Protein AF-A0A9N8LZC4-F1 (afdb_monomer_lite)

InterPro domains:
  IPR000334 Glycoside hydrolase, family 45 [PF02015] (27-226)
  IPR036908 RlpA-like domain superfamily [G3DSA:2.40.40.10] (25-236)
  IPR036908 RlpA-like domain superfamily [SSF50685] (26-233)
  IPR052288 Glycosyl Hydrolase 45 Enzymes [PTHR39730] (6-238)

Foldseek 3Di:
DDDDDDDDDDPPPPPLPQPAWDWFDKDFAAAAAQFWAAQQLAPQLAQWPHGFWWAFLQLDHTDPPSVFHIVLRVTGTTHHLVQFWDDDPQEIEFEWEAELQPVDPSSHQAQWWKWFAWDLDGSHTYIYGYRHYDNPHDTNYIHTHAAQSANAPTHSCCVSPVAPPRGADHNHRGDDDLVSLVVGPPSRNNRNNVCVVRDDVVSPIIMTPIITTAQDACSVCVNTVIHHPCSVSGHHDPPRDND

Structure (mmCIF, N/CA/C/O backbone):
data_AF-A0A9N8LZC4-F1
#
_entry.id   AF-A0A9N8LZC4-F1
#
loop_
_atom_site.group_PDB
_atom_site.id
_atom_site.type_symbol
_atom_site.label_atom_id
_atom_site.label_alt_id
_atom_site.label_comp_id
_atom_site.label_asym_id
_atom_site.label_entity_id
_atom_site.label_seq_id
_atom_site.pdbx_PDB_ins_code
_atom_site.Cartn_x
_atom_site.Cartn_y
_atom_site.Cartn_z
_atom_site.occupancy
_atom_site.B_iso_or_equiv
_atom_site.auth_seq_id
_atom_site.auth_comp_id
_atom_site.auth_asym_id
_atom_site.auth_atom_id
_atom_site.pdbx_PDB_model_num
ATOM 1 N N . MET A 1 1 ? 15.981 -56.307 51.331 1.00 43.22 1 MET A N 1
ATOM 2 C CA . MET A 1 1 ? 16.297 -54.899 51.009 1.00 43.22 1 MET A CA 1
ATOM 3 C C . MET A 1 1 ? 15.820 -54.632 49.589 1.00 43.22 1 MET A C 1
ATOM 5 O O . MET A 1 1 ? 16.568 -54.836 48.647 1.00 43.22 1 MET A O 1
ATOM 9 N N . THR A 1 2 ? 14.546 -54.291 49.418 1.00 40.22 2 THR A N 1
ATOM 10 C CA . THR A 1 2 ? 13.934 -53.989 48.114 1.00 40.22 2 THR A CA 1
ATOM 11 C C . THR A 1 2 ? 13.574 -52.512 48.118 1.00 40.22 2 THR A C 1
ATOM 13 O O . THR A 1 2 ? 12.657 -52.098 48.821 1.00 40.22 2 THR A O 1
ATOM 16 N N . SER A 1 3 ? 14.379 -51.715 47.416 1.00 45.09 3 SER A N 1
ATOM 17 C CA . SER A 1 3 ? 14.220 -50.265 47.321 1.00 45.09 3 SER A CA 1
ATOM 18 C C . SER A 1 3 ? 13.121 -49.947 46.305 1.00 45.09 3 SER A C 1
ATOM 20 O O . SER A 1 3 ? 13.248 -50.293 45.131 1.00 45.09 3 SER A O 1
ATOM 22 N N . LEU A 1 4 ? 12.026 -49.344 46.767 1.00 48.75 4 LEU A N 1
ATOM 23 C CA . LEU A 1 4 ? 10.894 -48.924 45.944 1.00 48.75 4 LEU A CA 1
ATOM 24 C C . LEU A 1 4 ? 11.173 -47.502 45.426 1.00 48.75 4 LEU A C 1
ATOM 26 O O . LEU A 1 4 ? 11.051 -46.530 46.167 1.00 48.75 4 LEU A O 1
ATOM 30 N N . LEU A 1 5 ? 11.591 -47.381 44.165 1.00 50.09 5 LEU A N 1
ATOM 31 C CA . LEU A 1 5 ? 11.757 -46.096 43.479 1.00 50.09 5 LEU A CA 1
ATOM 32 C C . LEU A 1 5 ? 10.379 -45.565 43.057 1.00 50.09 5 LEU A C 1
ATOM 34 O O . LEU A 1 5 ? 9.790 -46.030 42.085 1.00 50.09 5 LEU A O 1
ATOM 38 N N . ILE A 1 6 ? 9.862 -44.590 43.805 1.00 53.53 6 ILE A N 1
ATOM 39 C CA . ILE A 1 6 ? 8.661 -43.829 43.446 1.00 53.53 6 ILE A CA 1
ATOM 40 C C . ILE A 1 6 ? 9.082 -42.764 42.427 1.00 53.53 6 ILE A C 1
ATOM 42 O O . ILE A 1 6 ? 9.696 -41.758 42.777 1.00 53.53 6 ILE A O 1
ATOM 46 N N . SER A 1 7 ? 8.779 -43.004 41.153 1.00 56.22 7 SER A N 1
ATOM 47 C CA . SER A 1 7 ? 8.985 -42.031 40.079 1.00 56.22 7 SER A CA 1
ATOM 48 C C . SER A 1 7 ? 7.885 -40.965 40.150 1.00 56.22 7 SER A C 1
ATOM 50 O O . SER A 1 7 ? 6.746 -41.225 39.763 1.00 56.22 7 SER A O 1
ATOM 52 N N . LEU A 1 8 ? 8.199 -39.771 40.670 1.00 53.50 8 LEU A N 1
ATOM 53 C CA . LEU A 1 8 ? 7.302 -38.611 40.606 1.00 53.50 8 LEU A CA 1
ATOM 54 C C . LEU A 1 8 ? 7.168 -38.149 39.146 1.00 53.50 8 LEU A C 1
ATOM 56 O O . LEU A 1 8 ? 8.058 -37.499 38.602 1.00 53.50 8 LEU A O 1
ATOM 60 N N . LEU A 1 9 ? 6.038 -38.464 38.517 1.00 54.16 9 LEU A N 1
ATOM 61 C CA . LEU A 1 9 ? 5.598 -37.821 37.281 1.00 54.16 9 LEU A CA 1
ATOM 62 C C . LEU A 1 9 ? 5.071 -36.423 37.635 1.00 54.16 9 LEU A C 1
ATOM 64 O O . LEU A 1 9 ? 3.923 -36.281 38.054 1.00 54.16 9 LEU A O 1
ATOM 68 N N . LEU A 1 10 ? 5.908 -35.388 37.505 1.00 56.25 10 LEU A N 1
ATOM 69 C CA . LEU A 1 10 ? 5.412 -34.011 37.502 1.00 56.25 10 LEU A CA 1
ATOM 70 C C . LEU A 1 10 ? 4.594 -33.786 36.218 1.00 56.25 10 LEU A C 1
ATOM 72 O O . LEU A 1 10 ? 5.126 -34.010 35.127 1.00 56.25 10 LEU A O 1
ATOM 76 N N . PRO A 1 11 ? 3.336 -33.320 36.300 1.00 56.25 11 PRO A N 1
ATOM 77 C CA . PRO A 1 11 ? 2.615 -32.883 35.119 1.00 56.25 11 PRO A CA 1
ATOM 78 C C . PRO A 1 11 ? 3.294 -31.613 34.598 1.00 56.25 11 PRO A C 1
ATOM 80 O O . PRO A 1 11 ? 3.261 -30.564 35.242 1.00 56.25 11 PRO A O 1
ATOM 83 N N . PHE A 1 12 ? 3.935 -31.712 33.434 1.00 58.53 12 PHE A N 1
ATOM 84 C CA . PHE A 1 12 ? 4.352 -30.550 32.656 1.00 58.53 12 PHE A CA 1
ATOM 85 C C . PHE A 1 12 ? 3.081 -29.789 32.252 1.00 58.53 12 PHE A C 1
ATOM 87 O O . PHE A 1 12 ? 2.424 -30.135 31.270 1.00 58.53 12 PHE A O 1
ATOM 94 N N . LEU A 1 13 ? 2.697 -28.773 33.030 1.00 54.47 13 LEU A N 1
ATOM 95 C CA . LEU A 1 13 ? 1.757 -27.762 32.558 1.00 54.47 13 LEU A CA 1
ATOM 96 C C . LEU A 1 13 ? 2.440 -27.033 31.394 1.00 54.47 13 LEU A C 1
ATOM 98 O O . LEU A 1 13 ? 3.318 -26.197 31.606 1.00 54.47 13 LEU A O 1
ATOM 102 N N . LEU A 1 14 ? 2.048 -27.359 30.160 1.00 55.91 14 LEU A N 1
ATOM 103 C CA . LEU A 1 14 ? 2.300 -26.502 29.007 1.00 55.91 14 LEU A CA 1
ATOM 104 C C . LEU A 1 14 ? 1.514 -25.208 29.222 1.00 55.91 14 LEU A C 1
ATOM 106 O O . LEU A 1 14 ? 0.319 -25.129 28.941 1.00 55.91 14 LEU A O 1
ATOM 110 N N . LEU A 1 15 ? 2.188 -24.197 29.763 1.00 51.47 15 LEU A N 1
ATOM 111 C CA . LEU A 1 15 ? 1.687 -22.835 29.756 1.00 51.47 15 LEU A CA 1
ATOM 112 C C . LEU A 1 15 ? 1.738 -22.364 28.297 1.00 51.47 15 LEU A C 1
ATOM 114 O O . LEU A 1 15 ? 2.800 -22.003 27.791 1.00 51.47 15 LEU A O 1
ATOM 118 N N . ALA A 1 16 ? 0.608 -22.433 27.594 1.00 54.22 16 ALA A N 1
ATOM 119 C CA . ALA A 1 16 ? 0.458 -21.761 26.313 1.00 54.22 16 ALA A CA 1
ATOM 120 C C . ALA A 1 16 ? 0.541 -20.255 26.587 1.00 54.22 16 ALA A C 1
ATOM 122 O O . ALA A 1 16 ? -0.439 -19.630 26.989 1.00 54.22 16 ALA A O 1
ATOM 123 N N . ALA A 1 17 ? 1.738 -19.684 26.454 1.00 52.78 17 ALA A N 1
ATOM 124 C CA . ALA A 1 17 ? 1.918 -18.246 26.482 1.00 52.78 17 ALA A CA 1
ATOM 125 C C . ALA A 1 17 ? 1.225 -17.684 25.237 1.00 52.78 17 ALA A C 1
ATOM 127 O O . ALA A 1 17 ? 1.772 -17.718 24.137 1.00 52.78 17 ALA A O 1
ATOM 128 N N . THR A 1 18 ? -0.005 -17.205 25.399 1.00 47.47 18 THR A N 1
ATOM 129 C CA . THR A 1 18 ? -0.610 -16.308 24.421 1.00 47.47 18 THR A CA 1
ATOM 130 C C . THR A 1 18 ? 0.274 -15.069 24.383 1.00 47.47 18 THR A C 1
ATOM 132 O O . THR A 1 18 ? 0.300 -14.305 25.351 1.00 47.47 18 THR A O 1
ATOM 135 N N . VAL A 1 19 ? 1.057 -14.906 23.315 1.00 50.84 19 VAL A N 1
ATOM 136 C CA . VAL A 1 19 ? 1.797 -13.665 23.078 1.00 50.84 19 VAL A CA 1
ATOM 137 C C . VAL A 1 19 ? 0.746 -12.564 23.004 1.00 50.84 19 VAL A C 1
ATOM 139 O O . VAL A 1 19 ? -0.120 -12.593 22.131 1.00 50.84 19 VAL A O 1
ATOM 142 N N . ALA A 1 20 ? 0.759 -11.652 23.976 1.00 52.91 20 ALA A N 1
ATOM 143 C CA . ALA A 1 20 ? -0.110 -10.487 23.946 1.00 52.91 20 ALA A CA 1
ATOM 144 C C . ALA A 1 20 ? 0.160 -9.739 22.634 1.00 52.91 20 ALA A C 1
ATOM 146 O O . ALA A 1 20 ? 1.319 -9.461 22.320 1.00 52.91 20 ALA A O 1
ATOM 147 N N . GLY A 1 21 ? -0.896 -9.479 21.857 1.00 55.38 21 GLY A N 1
ATOM 148 C CA . GLY A 1 21 ? -0.789 -8.753 20.596 1.00 55.38 21 GLY A CA 1
ATOM 149 C C . GLY A 1 21 ? -0.045 -7.435 20.799 1.00 55.38 21 GLY A C 1
ATOM 150 O O . GLY A 1 21 ? -0.260 -6.732 21.788 1.00 55.38 21 GLY A O 1
ATOM 151 N N . GLU A 1 22 ? 0.864 -7.125 19.882 1.00 66.12 22 GLU A N 1
ATOM 152 C CA . GLU A 1 22 ? 1.539 -5.833 19.841 1.00 66.12 22 GLU A CA 1
ATOM 153 C C . GLU A 1 22 ? 0.485 -4.745 19.587 1.00 66.12 22 GLU A C 1
ATOM 155 O O . GLU A 1 22 ? -0.193 -4.761 18.555 1.00 66.12 22 GLU A O 1
ATOM 160 N N . TRP A 1 23 ? 0.336 -3.825 20.543 1.00 68.38 23 TRP A N 1
ATOM 161 C CA . TRP A 1 23 ? -0.489 -2.629 20.402 1.00 68.38 23 TRP A CA 1
ATOM 162 C C . TRP A 1 23 ? 0.409 -1.473 19.994 1.00 68.38 23 TRP A C 1
ATOM 164 O O . TRP A 1 23 ? 1.240 -1.019 20.781 1.00 68.38 23 TRP A O 1
ATOM 174 N N . LEU A 1 24 ? 0.239 -1.003 18.762 1.00 80.25 24 LEU A N 1
ATOM 175 C CA . LEU A 1 24 ? 0.953 0.173 18.276 1.00 80.25 24 LEU A CA 1
ATOM 176 C C . LEU A 1 24 ? 0.257 1.463 18.743 1.00 80.25 24 LEU A C 1
ATOM 178 O O . LEU A 1 24 ? -0.967 1.465 18.932 1.00 80.25 24 LEU A O 1
ATOM 182 N N . PRO A 1 25 ? 1.005 2.570 18.914 1.00 84.44 25 PRO A N 1
ATOM 183 C CA . PRO A 1 25 ? 0.406 3.865 19.205 1.00 84.44 25 PRO A CA 1
ATOM 184 C C . PRO A 1 25 ? -0.528 4.311 18.073 1.00 84.44 25 PRO A C 1
ATOM 186 O O . PRO A 1 25 ? -0.405 3.888 16.921 1.00 84.44 25 PRO A O 1
ATOM 189 N N . SER A 1 26 ? -1.477 5.187 18.412 1.00 89.25 26 SER A N 1
ATOM 190 C CA . SER A 1 26 ? -2.345 5.821 17.417 1.00 89.25 26 SER A CA 1
ATOM 191 C C . SER A 1 26 ? -1.514 6.659 16.448 1.00 89.25 26 SER A C 1
ATOM 193 O O . SER A 1 26 ? -0.631 7.407 16.868 1.00 89.25 26 SER A O 1
ATOM 195 N N . GLY A 1 27 ? -1.834 6.575 15.162 1.00 91.56 27 GLY A N 1
ATOM 196 C CA . GLY A 1 27 ? -1.186 7.352 14.118 1.00 91.56 27 GLY A CA 1
ATOM 197 C C . GLY A 1 27 ? -2.088 7.559 12.902 1.00 91.56 27 GLY A C 1
ATOM 198 O O . GLY A 1 27 ? -3.151 6.939 12.783 1.00 91.56 27 GLY A O 1
ATOM 199 N N . PRO A 1 28 ? -1.721 8.486 12.006 1.00 94.12 28 PRO A N 1
ATOM 200 C CA . PRO A 1 28 ? -2.503 8.764 10.812 1.00 94.12 28 PRO A CA 1
ATOM 201 C C . PRO A 1 28 ? -2.469 7.592 9.823 1.00 94.12 28 PRO A C 1
ATOM 203 O O . PRO A 1 28 ? -1.485 6.862 9.721 1.00 94.12 28 PRO A O 1
ATOM 206 N N . LEU A 1 29 ? -3.551 7.451 9.059 1.00 95.75 29 LEU A N 1
ATOM 207 C CA . LEU A 1 29 ? -3.600 6.629 7.856 1.00 95.75 29 LEU A CA 1
ATOM 208 C C . LEU A 1 29 ? -3.412 7.535 6.642 1.00 95.75 29 LEU A C 1
ATOM 210 O O . LEU A 1 29 ? -4.331 8.265 6.260 1.00 95.75 29 LEU A O 1
ATOM 214 N N . THR A 1 30 ? -2.227 7.499 6.043 1.00 96.12 30 THR A N 1
ATOM 215 C CA . THR A 1 30 ? -1.948 8.176 4.769 1.00 96.12 30 THR A CA 1
ATOM 216 C C . THR A 1 30 ? -2.091 7.203 3.601 1.00 96.12 30 THR A C 1
ATOM 218 O O . THR A 1 30 ? -2.479 6.048 3.791 1.00 96.12 30 THR A O 1
ATOM 221 N N . MET A 1 31 ? -1.888 7.682 2.374 1.00 97.31 31 MET A N 1
ATOM 222 C CA . MET A 1 31 ? -1.939 6.847 1.179 1.00 97.31 31 MET A CA 1
ATOM 223 C C . MET A 1 31 ? -0.785 7.182 0.246 1.00 97.31 31 MET A C 1
ATOM 225 O O . MET A 1 31 ? -0.484 8.360 0.052 1.00 97.31 31 MET A O 1
ATOM 229 N N . TYR A 1 32 ? -0.242 6.164 -0.418 1.00 98.38 32 TYR A N 1
ATOM 230 C CA . TYR A 1 32 ? 0.803 6.328 -1.419 1.00 98.38 32 TYR A CA 1
ATOM 231 C C . TYR A 1 32 ? 0.713 5.292 -2.542 1.00 98.38 32 TYR A C 1
ATOM 233 O O . TYR A 1 32 ? 0.146 4.211 -2.388 1.00 98.38 32 TYR A O 1
ATOM 241 N N . TRP A 1 33 ? 1.298 5.625 -3.686 1.00 98.75 33 TRP A N 1
ATOM 242 C CA . TRP A 1 33 ? 1.636 4.687 -4.750 1.00 98.75 33 TRP A CA 1
ATOM 243 C C . TRP A 1 33 ? 2.769 5.289 -5.576 1.00 98.75 33 TRP A C 1
ATOM 245 O O . TRP A 1 33 ? 2.536 6.127 -6.446 1.00 98.75 33 TRP A O 1
ATOM 255 N N . ASP A 1 34 ? 3.994 4.872 -5.281 1.00 98.56 34 ASP A N 1
ATOM 256 C CA . ASP A 1 34 ? 5.231 5.398 -5.871 1.00 98.56 34 ASP A CA 1
ATOM 257 C C . ASP A 1 34 ? 5.820 4.490 -6.961 1.00 98.56 34 ASP A C 1
ATOM 259 O O . ASP A 1 34 ? 6.809 4.854 -7.597 1.00 98.56 34 ASP A O 1
ATOM 263 N N . CYS A 1 35 ? 5.202 3.326 -7.191 1.00 98.81 35 CYS A N 1
ATOM 264 C CA . CYS A 1 35 ? 5.637 2.278 -8.114 1.00 98.81 35 CYS A CA 1
ATOM 265 C C . CYS A 1 35 ? 6.977 1.599 -7.757 1.00 98.81 35 CYS A C 1
ATOM 267 O O . CYS A 1 35 ? 7.459 0.734 -8.492 1.00 98.81 35 CYS A O 1
ATOM 269 N N . CYS A 1 36 ? 7.589 1.945 -6.624 1.00 98.75 36 CYS A N 1
ATOM 270 C CA . CYS A 1 36 ? 8.880 1.411 -6.214 1.00 98.75 36 CYS A CA 1
ATOM 271 C C . CYS A 1 36 ? 8.774 -0.065 -5.808 1.00 98.75 36 CYS A C 1
ATOM 273 O O . CYS A 1 36 ? 7.769 -0.507 -5.253 1.00 98.75 36 CYS A O 1
ATOM 275 N N . LYS A 1 37 ? 9.849 -0.840 -6.010 1.00 98.75 37 LYS A N 1
ATOM 276 C CA . LYS A 1 37 ? 9.985 -2.156 -5.366 1.00 98.75 37 LYS A CA 1
ATOM 277 C C . LYS A 1 37 ? 9.847 -1.985 -3.840 1.00 98.75 37 LYS A C 1
ATOM 279 O O . LYS A 1 37 ? 10.611 -1.197 -3.278 1.00 98.75 37 LYS A O 1
ATOM 284 N N . PRO A 1 38 ? 8.948 -2.727 -3.168 1.00 98.00 38 PRO A N 1
ATOM 285 C CA . PRO A 1 38 ? 8.751 -2.596 -1.726 1.00 98.00 38 PRO A CA 1
ATOM 286 C C . PRO A 1 38 ? 9.931 -3.178 -0.932 1.00 98.00 38 PRO A C 1
ATOM 288 O O . PRO A 1 38 ? 10.543 -4.161 -1.359 1.00 98.00 38 PRO A O 1
ATOM 291 N N . SER A 1 39 ? 10.226 -2.624 0.250 1.00 96.44 39 SER A N 1
ATOM 292 C CA . SER A 1 39 ? 11.348 -3.069 1.099 1.00 96.44 39 SER A CA 1
ATOM 293 C C . SER A 1 39 ? 11.322 -4.569 1.429 1.00 96.44 39 SER A C 1
ATOM 295 O O . SER A 1 39 ? 12.362 -5.223 1.429 1.00 96.44 39 SER A O 1
ATOM 297 N N . ALA A 1 40 ? 10.141 -5.152 1.642 1.00 97.31 40 ALA A N 1
ATOM 298 C CA . ALA A 1 40 ? 9.972 -6.575 1.933 1.00 97.31 40 ALA A CA 1
ATOM 299 C C . ALA A 1 40 ? 10.315 -7.508 0.759 1.00 97.31 40 ALA A C 1
ATOM 301 O O . ALA A 1 40 ? 10.390 -8.721 0.952 1.00 97.31 40 ALA A O 1
ATOM 302 N N . ALA A 1 41 ? 10.505 -6.978 -0.455 1.00 98.19 41 ALA A N 1
ATOM 303 C CA . ALA A 1 41 ? 10.909 -7.767 -1.617 1.00 98.19 41 ALA A CA 1
ATOM 304 C C . ALA A 1 41 ? 12.427 -8.009 -1.695 1.00 98.19 41 ALA A C 1
ATOM 306 O O . ALA A 1 41 ? 12.887 -8.730 -2.584 1.00 98.19 41 ALA A O 1
ATOM 307 N N . TRP A 1 42 ? 13.213 -7.412 -0.792 1.00 97.44 42 TRP A N 1
ATOM 308 C CA . TRP A 1 42 ? 14.641 -7.691 -0.661 1.00 97.44 42 TRP A CA 1
ATOM 309 C C . TRP A 1 42 ? 14.897 -8.979 0.136 1.00 97.44 42 TRP A C 1
ATOM 311 O O . TRP A 1 42 ? 14.199 -9.247 1.120 1.00 97.44 42 TRP A O 1
ATOM 321 N N . PRO A 1 43 ? 15.919 -9.776 -0.229 1.00 95.94 43 PRO A N 1
ATOM 322 C CA . PRO A 1 43 ? 16.345 -10.909 0.582 1.00 95.94 43 PRO A CA 1
ATOM 323 C C . PRO A 1 43 ? 16.718 -10.468 1.997 1.00 95.94 43 PRO A C 1
ATOM 325 O O . PRO A 1 43 ? 17.334 -9.422 2.184 1.00 95.94 43 PRO A O 1
ATOM 328 N N . ASN A 1 44 ? 16.380 -11.295 2.987 1.00 92.44 44 ASN A N 1
ATOM 329 C CA . ASN A 1 44 ? 16.702 -11.077 4.403 1.00 92.44 44 ASN A CA 1
ATOM 330 C C . ASN A 1 44 ? 16.135 -9.780 5.017 1.00 92.44 44 ASN A C 1
ATOM 332 O O . ASN A 1 44 ? 16.547 -9.407 6.112 1.00 92.44 44 ASN A O 1
ATOM 336 N N . ALA A 1 45 ? 15.170 -9.120 4.364 1.00 91.88 45 ALA A N 1
ATOM 337 C CA . ALA A 1 45 ? 14.498 -7.942 4.918 1.00 91.88 45 ALA A CA 1
ATOM 338 C C . ALA A 1 45 ? 13.699 -8.257 6.199 1.00 91.88 45 ALA A C 1
ATOM 340 O O . ALA A 1 45 ? 13.472 -7.375 7.016 1.00 91.88 45 ALA A O 1
ATOM 341 N N . ALA A 1 46 ? 13.267 -9.508 6.382 1.00 92.75 46 ALA A N 1
ATOM 342 C CA . ALA A 1 46 ? 12.572 -10.001 7.570 1.00 92.75 46 ALA A CA 1
ATOM 343 C C . ALA A 1 46 ? 12.756 -11.526 7.719 1.00 92.75 46 ALA A C 1
ATOM 345 O O . ALA A 1 46 ? 13.112 -12.191 6.743 1.00 92.75 46 ALA A O 1
ATOM 346 N N . PRO A 1 47 ? 12.496 -12.113 8.905 1.00 94.19 47 PRO A N 1
ATOM 347 C CA . PRO A 1 47 ? 12.412 -13.565 9.080 1.00 94.19 47 PRO A CA 1
ATOM 348 C C . PRO A 1 47 ? 11.110 -14.109 8.463 1.00 94.19 47 PRO A C 1
ATOM 350 O O . PRO A 1 47 ? 10.082 -14.240 9.134 1.00 94.19 47 PRO A O 1
ATOM 353 N N . VAL A 1 48 ? 11.153 -14.384 7.159 1.00 96.31 48 VAL A N 1
ATOM 354 C CA . VAL A 1 48 ? 10.001 -14.773 6.331 1.00 96.31 48 VAL A CA 1
ATOM 355 C C . VAL A 1 48 ? 10.302 -16.010 5.490 1.00 96.31 48 VAL A C 1
ATOM 357 O O . VAL A 1 48 ? 11.453 -16.262 5.136 1.00 96.31 48 VAL A O 1
ATOM 360 N N . SER A 1 49 ? 9.256 -16.746 5.111 1.00 96.00 49 SER A N 1
ATOM 361 C CA . SER A 1 49 ? 9.364 -17.941 4.264 1.00 96.00 49 SER A CA 1
ATOM 362 C C . SER A 1 49 ? 9.902 -17.641 2.862 1.00 96.00 49 SER A C 1
ATOM 364 O O . SER A 1 49 ? 10.547 -18.486 2.248 1.00 96.00 49 SER A O 1
ATOM 366 N N . ALA A 1 50 ? 9.604 -16.448 2.345 1.00 96.88 50 ALA A N 1
ATOM 367 C CA . ALA A 1 50 ? 10.127 -15.891 1.105 1.00 96.88 50 ALA A CA 1
ATOM 368 C C . ALA A 1 50 ? 9.958 -14.360 1.137 1.00 96.88 50 ALA A C 1
ATOM 370 O O . ALA A 1 50 ? 9.013 -13.884 1.775 1.00 96.88 50 ALA A O 1
ATOM 371 N N . PRO A 1 51 ? 10.825 -13.577 0.465 1.00 97.62 51 PRO A N 1
ATOM 372 C CA . PRO A 1 51 ? 10.593 -12.148 0.284 1.00 97.62 51 PRO A CA 1
ATOM 373 C C . PRO A 1 51 ? 9.296 -11.898 -0.486 1.00 97.62 51 PRO A C 1
ATOM 375 O O . PRO A 1 51 ? 8.868 -12.727 -1.295 1.00 97.62 51 PRO A O 1
ATOM 378 N N . ALA A 1 52 ? 8.706 -10.722 -0.290 1.00 98.44 52 ALA A N 1
ATOM 379 C CA . ALA A 1 52 ? 7.568 -10.305 -1.094 1.00 98.44 52 ALA A CA 1
ATOM 380 C C . ALA A 1 52 ? 7.927 -10.280 -2.590 1.00 98.44 52 ALA A C 1
ATOM 382 O O . ALA A 1 52 ? 9.075 -10.043 -2.982 1.00 98.44 52 ALA A O 1
ATOM 383 N N . HIS A 1 53 ? 6.943 -10.503 -3.454 1.00 98.69 53 HIS A N 1
ATOM 384 C CA . HIS A 1 53 ? 7.153 -10.369 -4.890 1.00 98.69 53 HIS A CA 1
ATOM 385 C C . HIS A 1 53 ? 7.418 -8.908 -5.284 1.00 98.69 53 HIS A C 1
ATOM 387 O O . HIS A 1 53 ? 6.857 -7.972 -4.711 1.00 98.69 53 HIS A O 1
ATOM 393 N N . SER A 1 54 ? 8.255 -8.739 -6.304 1.00 98.81 54 SER A N 1
ATOM 394 C CA . SER A 1 54 ? 8.351 -7.520 -7.107 1.00 98.81 54 SER A CA 1
ATOM 395 C C . SER A 1 54 ? 8.077 -7.881 -8.560 1.00 98.81 54 SER A C 1
ATOM 397 O O . SER A 1 54 ? 8.200 -9.052 -8.939 1.00 98.81 54 SER A O 1
ATOM 399 N N . CYS A 1 55 ? 7.671 -6.903 -9.359 1.00 98.81 55 CYS A N 1
ATOM 400 C CA . CYS A 1 55 ? 7.258 -7.135 -10.735 1.00 98.81 55 CYS A CA 1
ATOM 401 C C . CYS A 1 55 ? 8.150 -6.384 -11.725 1.00 98.81 55 CYS A C 1
ATOM 403 O O . CYS A 1 55 ? 8.830 -5.419 -11.375 1.00 98.81 55 CYS A O 1
A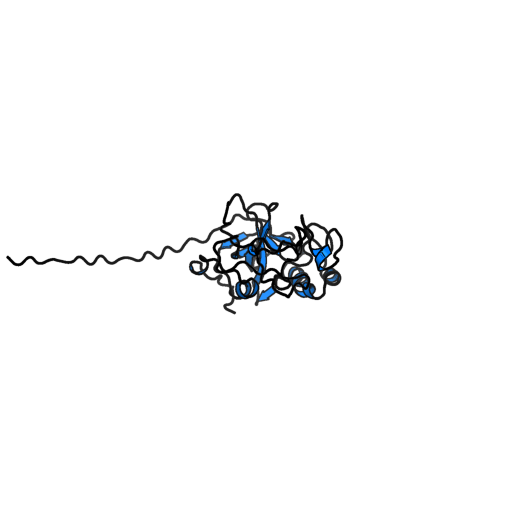TOM 405 N N . ALA A 1 56 ? 8.174 -6.860 -12.967 1.00 98.75 56 ALA A N 1
ATOM 406 C CA . ALA A 1 56 ? 8.713 -6.113 -14.091 1.00 98.75 56 ALA A CA 1
ATOM 407 C C . ALA A 1 56 ? 7.847 -4.869 -14.365 1.00 98.75 56 ALA A C 1
ATOM 409 O O . ALA A 1 56 ? 6.805 -4.666 -13.747 1.00 98.75 56 ALA A O 1
ATOM 410 N N . ARG A 1 57 ? 8.258 -4.053 -15.342 1.00 98.38 57 ARG A N 1
ATOM 411 C CA . ARG A 1 57 ? 7.575 -2.802 -15.724 1.00 98.38 57 ARG A CA 1
ATOM 412 C C . ARG A 1 57 ? 6.094 -2.971 -16.095 1.00 98.38 57 ARG A C 1
ATOM 414 O O . ARG A 1 57 ? 5.343 -2.010 -16.052 1.00 98.38 57 ARG A O 1
ATOM 421 N N . ASP A 1 58 ? 5.676 -4.166 -16.504 1.00 97.94 58 ASP A N 1
ATOM 422 C CA . ASP A 1 58 ? 4.267 -4.447 -16.795 1.00 97.94 58 ASP A CA 1
ATOM 423 C C . ASP A 1 58 ? 3.385 -4.527 -15.533 1.00 97.94 58 ASP A C 1
ATOM 425 O O . ASP A 1 58 ? 2.166 -4.621 -15.658 1.00 97.94 58 ASP A O 1
ATOM 429 N N . GLY A 1 59 ? 3.991 -4.517 -14.339 1.00 98.06 59 GLY A N 1
ATOM 430 C CA . GLY A 1 59 ? 3.326 -4.630 -13.045 1.00 98.06 59 GLY A CA 1
ATOM 431 C C . GLY A 1 59 ? 2.764 -6.027 -12.742 1.00 98.06 59 GLY A C 1
ATOM 432 O O . GLY A 1 59 ? 2.171 -6.238 -11.683 1.00 98.06 59 GLY A O 1
ATOM 433 N N . LEU A 1 60 ? 2.954 -7.003 -13.637 1.00 97.94 60 LEU A N 1
ATOM 434 C CA . LEU A 1 60 ? 2.322 -8.327 -13.583 1.00 97.94 60 LEU A CA 1
ATOM 435 C C . LEU A 1 60 ? 3.344 -9.464 -13.526 1.00 97.94 60 LEU A C 1
ATOM 437 O O . LEU A 1 60 ? 3.158 -10.436 -12.789 1.00 97.94 60 LEU A O 1
ATOM 441 N N . THR A 1 61 ? 4.421 -9.361 -14.303 1.00 98.56 61 THR A N 1
ATOM 442 C CA . THR A 1 61 ? 5.439 -10.404 -14.399 1.00 98.56 61 THR A CA 1
ATOM 443 C C . THR A 1 61 ? 6.314 -10.369 -13.156 1.00 98.56 61 THR A C 1
ATOM 445 O O . THR A 1 61 ? 7.148 -9.480 -12.996 1.00 98.56 61 THR A O 1
ATOM 448 N N . ARG A 1 62 ? 6.139 -11.352 -12.269 1.00 98.38 62 ARG A N 1
ATOM 449 C CA . ARG A 1 62 ? 6.955 -11.495 -11.057 1.00 98.38 62 ARG A CA 1
ATOM 450 C C . ARG A 1 62 ? 8.419 -11.720 -11.427 1.00 98.38 62 ARG A C 1
ATOM 452 O O . ARG A 1 62 ? 8.736 -12.622 -12.202 1.00 98.38 62 ARG A O 1
ATOM 459 N N . LEU A 1 63 ? 9.307 -10.934 -10.833 1.00 98.44 63 LEU A N 1
ATOM 460 C CA . LEU A 1 63 ? 10.745 -11.124 -10.968 1.00 98.44 63 LEU A CA 1
ATOM 461 C C . LEU A 1 63 ? 11.207 -12.234 -10.022 1.00 98.44 63 LEU A C 1
ATOM 463 O O . LEU A 1 63 ? 10.901 -12.211 -8.831 1.00 98.44 63 LEU A O 1
ATOM 467 N N . SER A 1 64 ? 11.963 -13.196 -10.552 1.00 96.75 64 SER A N 1
ATOM 468 C CA . SER A 1 64 ? 12.599 -14.249 -9.750 1.00 96.75 64 SER A CA 1
ATOM 469 C C . SER A 1 64 ? 13.856 -13.760 -9.028 1.00 96.75 64 SER A C 1
ATOM 471 O O . SER A 1 64 ? 14.238 -14.319 -8.003 1.00 96.75 64 SER A O 1
ATOM 473 N N . ASP A 1 65 ? 14.519 -12.732 -9.566 1.00 97.94 65 ASP A N 1
ATOM 474 C CA . ASP A 1 65 ? 15.685 -12.123 -8.937 1.00 97.94 65 ASP A CA 1
ATOM 475 C C . ASP A 1 65 ? 15.256 -11.115 -7.865 1.00 97.94 65 ASP A C 1
ATOM 477 O O . ASP A 1 65 ? 14.987 -9.946 -8.141 1.00 97.94 65 ASP A O 1
ATOM 481 N N . HIS A 1 66 ? 15.228 -11.567 -6.614 1.00 97.75 66 HIS A N 1
ATOM 482 C CA . HIS A 1 66 ? 14.956 -10.703 -5.468 1.00 97.75 66 HIS A CA 1
ATOM 483 C C . HIS A 1 66 ? 16.063 -9.662 -5.215 1.00 97.75 66 HIS A C 1
ATOM 485 O O . HIS A 1 66 ? 15.809 -8.682 -4.516 1.00 97.75 66 HIS A O 1
ATOM 491 N N . ASN A 1 67 ? 17.261 -9.803 -5.797 1.00 98.31 67 ASN A N 1
ATOM 492 C CA . ASN A 1 67 ? 18.313 -8.781 -5.741 1.00 98.31 67 ASN A CA 1
ATOM 493 C C . ASN A 1 67 ? 18.179 -7.718 -6.842 1.00 98.31 67 ASN A C 1
ATOM 495 O O . ASN A 1 67 ? 18.919 -6.734 -6.810 1.00 98.31 67 ASN A O 1
ATOM 499 N N . ALA A 1 68 ? 17.231 -7.863 -7.777 1.00 98.50 68 ALA A N 1
ATOM 500 C CA . ALA A 1 68 ? 16.993 -6.868 -8.813 1.00 98.50 68 ALA A CA 1
ATOM 501 C C . ALA A 1 68 ? 16.737 -5.490 -8.185 1.00 98.50 68 ALA A C 1
ATOM 503 O O . ALA A 1 68 ? 15.914 -5.345 -7.272 1.00 98.50 68 ALA A O 1
ATOM 504 N N . GLN A 1 69 ? 17.461 -4.481 -8.672 1.00 98.56 69 GLN A N 1
ATOM 505 C CA . GLN A 1 69 ? 17.399 -3.133 -8.122 1.00 98.56 69 GLN A CA 1
ATOM 506 C C . GLN A 1 69 ? 16.005 -2.518 -8.319 1.00 98.56 69 GLN A C 1
ATOM 508 O O . GLN A 1 69 ? 15.361 -2.721 -9.351 1.00 98.56 69 GLN A O 1
ATOM 513 N N . SER A 1 70 ? 15.545 -1.758 -7.324 1.00 98.69 70 SER A N 1
ATOM 514 C CA . SER A 1 70 ? 14.284 -1.010 -7.409 1.00 98.69 70 SER A CA 1
ATOM 515 C C . SER A 1 70 ? 14.335 -0.003 -8.552 1.00 98.69 70 SER A C 1
ATOM 517 O O . SER A 1 70 ? 15.368 0.640 -8.747 1.00 98.69 70 SER A O 1
ATOM 519 N N . ILE A 1 71 ? 13.220 0.229 -9.243 1.00 98.62 71 ILE A N 1
ATOM 520 C CA . ILE A 1 71 ? 13.113 1.320 -10.216 1.00 98.62 71 ILE A CA 1
ATOM 521 C C . ILE A 1 71 ? 13.444 2.682 -9.601 1.00 98.62 71 ILE A C 1
ATOM 523 O O . ILE A 1 71 ? 14.070 3.521 -10.243 1.00 98.62 71 ILE A O 1
ATOM 527 N N . CYS A 1 72 ? 13.132 2.876 -8.321 1.00 98.00 72 CYS A N 1
ATOM 528 C CA . CYS A 1 72 ? 13.444 4.109 -7.598 1.00 98.00 72 CYS A CA 1
ATOM 529 C C . CYS A 1 72 ? 14.938 4.244 -7.252 1.00 98.00 72 CYS A C 1
ATOM 531 O O . CYS A 1 72 ? 15.382 5.308 -6.839 1.00 98.00 72 CYS A O 1
ATOM 533 N N . GLY A 1 73 ? 15.721 3.185 -7.486 1.00 97.69 73 GLY A N 1
ATOM 534 C CA . GLY A 1 73 ? 17.184 3.188 -7.534 1.00 97.69 73 GLY A CA 1
ATOM 535 C C . GLY A 1 73 ? 17.747 2.934 -8.941 1.00 97.69 73 GLY A C 1
ATOM 536 O O . GLY A 1 73 ? 18.907 2.547 -9.057 1.00 97.69 73 GLY A O 1
ATOM 537 N N . GLY A 1 74 ? 16.937 3.092 -9.998 1.00 97.88 74 GLY A N 1
ATOM 538 C CA . GLY A 1 74 ? 17.338 2.934 -11.403 1.00 97.88 74 GLY A CA 1
ATOM 539 C C . GLY A 1 74 ? 17.324 1.502 -11.954 1.00 97.88 74 GLY A C 1
ATOM 540 O O . GLY A 1 74 ? 17.845 1.267 -13.042 1.00 97.88 74 GLY A O 1
ATOM 541 N N . GLY A 1 75 ? 16.768 0.538 -11.219 1.00 98.38 75 GLY A N 1
ATOM 542 C CA . GLY A 1 75 ? 16.698 -0.866 -11.628 1.00 98.38 75 GLY A CA 1
ATOM 543 C C . GLY A 1 75 ? 15.382 -1.286 -12.299 1.00 98.38 75 GLY A C 1
ATOM 544 O O . GLY A 1 75 ? 14.516 -0.455 -12.566 1.00 98.38 75 GLY A O 1
ATOM 545 N N . PRO A 1 76 ? 15.213 -2.586 -12.599 1.00 98.44 76 PRO A N 1
ATOM 546 C CA . PRO A 1 76 ? 14.059 -3.088 -13.346 1.00 98.44 76 PRO A CA 1
ATOM 547 C C . PRO A 1 76 ? 12.870 -3.528 -12.473 1.00 98.44 76 PRO A C 1
ATOM 549 O O . PRO A 1 76 ? 11.888 -4.017 -13.031 1.00 98.44 76 PRO A O 1
ATOM 552 N N . ALA A 1 77 ? 12.954 -3.423 -11.142 1.00 98.88 77 ALA A N 1
ATOM 553 C CA . ALA A 1 77 ? 11.946 -3.956 -10.225 1.00 98.88 77 ALA A CA 1
ATOM 554 C C . ALA A 1 77 ? 10.954 -2.891 -9.727 1.00 98.88 77 ALA A C 1
ATOM 556 O O . ALA A 1 77 ? 11.353 -1.860 -9.183 1.00 98.88 77 ALA A O 1
ATOM 557 N N . TYR A 1 78 ? 9.665 -3.192 -9.847 1.00 98.88 78 TYR A N 1
ATOM 558 C CA . TYR A 1 78 ? 8.528 -2.335 -9.506 1.00 98.88 78 TYR A CA 1
ATOM 559 C C . TYR A 1 78 ? 7.665 -2.987 -8.417 1.00 98.88 78 TYR A C 1
ATOM 561 O O . TYR A 1 78 ? 7.791 -4.188 -8.135 1.00 98.88 78 TYR A O 1
ATOM 569 N N . THR A 1 79 ? 6.765 -2.210 -7.811 1.00 98.75 79 THR A N 1
ATOM 570 C CA . THR A 1 79 ? 5.646 -2.790 -7.051 1.00 98.75 79 THR A CA 1
ATOM 571 C C . THR A 1 79 ? 4.738 -3.588 -7.993 1.00 98.75 79 THR A C 1
ATOM 573 O O . THR A 1 79 ? 4.598 -3.247 -9.165 1.00 98.75 79 THR A O 1
ATOM 576 N N . CYS A 1 80 ? 4.115 -4.662 -7.514 1.00 98.81 80 CYS A N 1
ATOM 577 C CA . CYS A 1 80 ? 3.186 -5.426 -8.343 1.00 98.81 80 CYS A CA 1
ATOM 578 C C . CYS A 1 80 ? 1.808 -4.750 -8.384 1.00 98.81 80 CYS A C 1
ATOM 580 O O . CYS A 1 80 ? 1.277 -4.324 -7.359 1.00 98.81 80 CYS A O 1
ATOM 582 N N . THR A 1 81 ? 1.171 -4.714 -9.556 1.00 98.56 81 THR A N 1
ATOM 583 C CA . THR A 1 81 ? -0.171 -4.146 -9.760 1.00 98.56 81 THR A CA 1
ATOM 584 C C . THR A 1 81 ? -1.214 -4.784 -8.842 1.00 98.56 81 THR A C 1
ATOM 586 O O . THR A 1 81 ? -2.172 -4.127 -8.450 1.00 98.56 81 THR A O 1
ATOM 589 N N . ASN A 1 82 ? -1.063 -6.056 -8.473 1.00 98.38 82 ASN A N 1
ATOM 590 C CA . ASN A 1 82 ? -1.993 -6.735 -7.570 1.00 98.38 82 ASN A CA 1
ATOM 591 C C . ASN A 1 82 ? -1.778 -6.403 -6.078 1.00 98.38 82 ASN A C 1
ATOM 593 O O . ASN A 1 82 ? -2.541 -6.902 -5.258 1.00 98.38 82 ASN A O 1
ATOM 597 N N . TYR A 1 83 ? -0.826 -5.529 -5.722 1.00 98.81 83 TYR A N 1
ATOM 598 C CA . TYR A 1 83 ? -0.729 -4.925 -4.381 1.00 98.81 83 TYR A CA 1
ATOM 599 C C . TYR A 1 83 ? -1.687 -3.741 -4.179 1.00 98.81 83 TYR A C 1
ATOM 601 O O . TYR A 1 83 ? -1.573 -2.959 -3.238 1.00 98.81 83 TYR A O 1
ATOM 609 N N . GLN A 1 84 ? -2.670 -3.609 -5.064 1.00 98.69 84 GLN A N 1
ATOM 610 C CA . GLN A 1 84 ? -3.796 -2.708 -4.883 1.00 98.69 84 GLN A CA 1
ATOM 611 C C . GLN A 1 84 ? -4.712 -3.157 -3.739 1.00 98.69 84 GLN A C 1
ATOM 613 O O . GLN A 1 84 ? -4.863 -4.357 -3.497 1.00 98.69 84 GLN A O 1
ATOM 618 N N . PRO A 1 85 ? -5.391 -2.208 -3.076 1.00 98.69 85 PRO A N 1
ATOM 619 C CA . PRO A 1 85 ? -6.346 -2.530 -2.036 1.00 98.69 85 PRO A CA 1
ATOM 620 C C . PRO A 1 85 ? -7.643 -3.092 -2.627 1.00 98.69 85 PRO A C 1
ATOM 622 O O . PRO A 1 85 ? -8.048 -2.767 -3.748 1.00 98.69 85 PRO A O 1
ATOM 625 N N . PHE A 1 86 ? -8.333 -3.899 -1.833 1.00 98.25 86 PHE A N 1
ATOM 626 C CA . PHE A 1 86 ? -9.632 -4.471 -2.167 1.00 98.25 86 PHE A CA 1
ATOM 627 C C . PHE A 1 86 ? -10.481 -4.641 -0.905 1.00 98.25 86 PHE A C 1
ATOM 629 O O . PHE A 1 86 ? -10.016 -4.414 0.208 1.00 98.25 86 PHE A O 1
ATOM 636 N N . SER A 1 87 ? -11.746 -5.027 -1.064 1.00 96.44 87 SER A N 1
ATOM 637 C CA . SER A 1 87 ? -12.617 -5.351 0.071 1.00 96.44 87 SER A CA 1
ATOM 638 C C . SER A 1 87 ? -13.207 -6.741 -0.096 1.00 96.44 87 SER A C 1
ATOM 640 O O . SER A 1 87 ? -13.603 -7.112 -1.201 1.00 96.44 87 SER A O 1
ATOM 642 N N . ILE A 1 88 ? -13.309 -7.485 1.004 1.00 93.06 88 ILE A N 1
ATOM 643 C CA . ILE A 1 88 ? -14.115 -8.708 1.082 1.00 93.06 88 ILE A CA 1
ATOM 644 C C . ILE A 1 88 ? -15.174 -8.474 2.157 1.00 93.06 88 ILE A C 1
ATOM 646 O O . ILE A 1 88 ? -14.850 -8.256 3.325 1.00 93.06 88 ILE A O 1
ATOM 650 N N . GLY A 1 89 ? -16.445 -8.470 1.754 1.00 88.31 89 GLY A N 1
ATOM 651 C CA . GLY A 1 89 ? -17.524 -8.002 2.623 1.00 88.31 89 GLY A CA 1
ATOM 652 C C . GLY A 1 89 ? -17.281 -6.554 3.062 1.00 88.31 89 GLY A C 1
ATOM 653 O O . GLY A 1 89 ? -17.029 -5.687 2.228 1.00 88.31 89 GLY A O 1
ATOM 654 N N . ASN A 1 90 ? -17.318 -6.314 4.374 1.00 87.31 90 ASN A N 1
ATOM 655 C CA . ASN A 1 90 ? -17.126 -4.986 4.970 1.00 87.31 90 ASN A CA 1
ATOM 656 C C . ASN A 1 90 ? -15.680 -4.710 5.419 1.00 87.31 90 ASN A C 1
ATOM 658 O O . ASN A 1 90 ? -15.428 -3.690 6.056 1.00 87.31 90 ASN A O 1
ATOM 662 N N . VAL A 1 91 ? -14.738 -5.607 5.112 1.00 94.62 91 VAL A N 1
ATOM 663 C CA . VAL A 1 91 ? -13.336 -5.484 5.530 1.00 94.62 91 VAL A CA 1
ATOM 664 C C . VAL A 1 91 ? -12.480 -5.060 4.349 1.00 94.62 91 VAL A C 1
ATOM 666 O O . VAL A 1 91 ? -12.518 -5.692 3.289 1.00 94.62 91 VAL A O 1
ATOM 669 N N . GLY A 1 92 ? -11.705 -3.993 4.537 1.00 97.31 92 GLY A N 1
ATOM 670 C CA . GLY A 1 92 ? -10.695 -3.559 3.577 1.00 97.31 92 GLY A CA 1
ATOM 671 C C . GLY A 1 92 ? -9.388 -4.323 3.769 1.00 97.31 92 GLY A C 1
ATOM 672 O O . GLY A 1 92 ? -8.892 -4.424 4.884 1.00 97.31 92 GLY A O 1
ATOM 673 N N . TYR A 1 93 ? -8.816 -4.831 2.686 1.00 98.31 93 TYR A N 1
ATOM 674 C CA . TYR A 1 93 ? -7.504 -5.467 2.651 1.00 98.31 93 TYR A CA 1
ATOM 675 C C . TYR A 1 93 ? -6.573 -4.578 1.843 1.00 98.31 93 TYR A C 1
ATOM 677 O O . TYR A 1 93 ? -6.902 -4.171 0.728 1.00 98.31 93 TYR A O 1
ATOM 685 N N . VAL A 1 94 ? -5.429 -4.241 2.421 1.00 98.56 94 VAL A N 1
ATOM 686 C CA . VAL A 1 94 ? -4.511 -3.258 1.846 1.00 98.56 94 VAL A CA 1
ATOM 687 C C . VAL A 1 94 ? -3.073 -3.636 2.180 1.00 98.56 94 VAL A C 1
ATOM 689 O O . VAL A 1 94 ? -2.813 -4.300 3.177 1.00 98.56 94 VAL A O 1
ATOM 692 N N . PHE A 1 95 ? -2.126 -3.266 1.330 1.00 98.81 95 PHE A N 1
ATOM 693 C CA . PHE A 1 95 ? -0.711 -3.320 1.687 1.00 98.81 95 PHE A CA 1
ATOM 694 C C . PHE A 1 95 ? -0.285 -1.951 2.197 1.00 98.81 95 PHE A C 1
ATOM 696 O O . PHE A 1 95 ? -0.896 -0.949 1.836 1.00 98.81 95 PHE A O 1
ATOM 703 N N . SER A 1 96 ? 0.742 -1.863 3.034 1.00 98.31 96 SER A N 1
ATOM 704 C CA . SER A 1 96 ? 1.174 -0.558 3.543 1.00 98.31 96 SER A CA 1
ATOM 705 C C . SER A 1 96 ? 2.674 -0.444 3.766 1.00 98.31 96 SER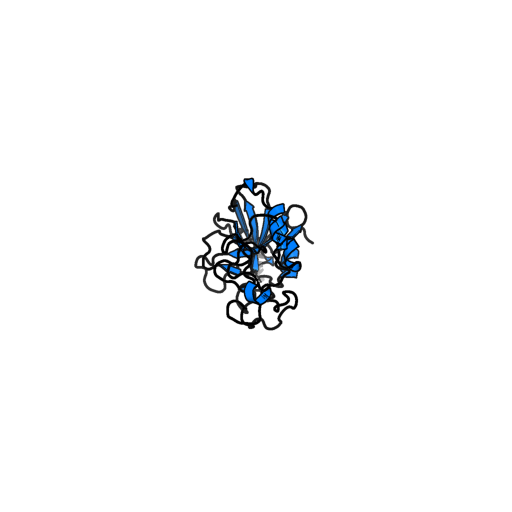 A C 1
ATOM 707 O O . SER A 1 96 ? 3.400 -1.442 3.839 1.00 98.31 96 SER A O 1
ATOM 709 N N . ALA A 1 97 ? 3.116 0.801 3.917 1.00 96.31 97 ALA A N 1
ATOM 710 C CA . ALA A 1 97 ? 4.369 1.143 4.559 1.00 96.31 97 ALA A CA 1
ATOM 711 C C . ALA A 1 97 ? 4.134 1.525 6.026 1.00 96.31 97 ALA A C 1
ATOM 713 O O . ALA A 1 97 ? 3.025 1.907 6.413 1.00 96.31 97 ALA A O 1
ATOM 714 N N . ARG A 1 98 ? 5.181 1.430 6.840 1.00 89.88 98 ARG A N 1
ATOM 715 C CA . ARG A 1 98 ? 5.212 1.988 8.198 1.00 89.88 98 ARG A CA 1
ATOM 716 C C . ARG A 1 98 ? 6.603 2.493 8.545 1.00 89.88 98 ARG A C 1
ATOM 718 O O . ARG A 1 98 ? 7.576 2.100 7.899 1.00 89.88 98 ARG A O 1
ATOM 725 N N . ALA A 1 99 ? 6.671 3.350 9.553 1.00 81.12 99 ALA A N 1
ATOM 726 C CA . ALA A 1 99 ? 7.929 3.805 10.121 1.00 81.12 99 ALA A CA 1
ATOM 727 C C . ALA A 1 99 ? 8.707 2.636 10.737 1.00 81.12 99 ALA A C 1
ATOM 729 O O . ALA A 1 99 ? 8.116 1.695 11.272 1.00 81.12 99 ALA A O 1
ATOM 730 N N . ASN A 1 100 ? 10.037 2.722 10.702 1.00 71.69 100 ASN A N 1
ATOM 731 C CA . ASN A 1 100 ? 10.886 1.769 11.409 1.00 71.69 100 ASN A CA 1
ATOM 732 C C . ASN A 1 100 ? 10.989 2.054 12.909 1.00 71.69 100 ASN A C 1
ATOM 734 O O . ASN A 1 100 ? 11.393 1.167 13.646 1.00 71.69 100 ASN A O 1
ATOM 738 N N . ASN A 1 101 ? 10.620 3.258 13.367 1.00 65.81 101 ASN A N 1
ATOM 739 C CA . ASN A 1 101 ? 10.580 3.664 14.777 1.00 65.81 101 ASN A CA 1
ATOM 740 C C . ASN A 1 101 ? 11.836 3.312 15.596 1.00 65.81 101 ASN A C 1
ATOM 742 O O . ASN A 1 101 ? 11.760 3.095 16.802 1.00 65.81 101 ASN A O 1
ATOM 746 N N . GLY A 1 102 ? 13.005 3.242 14.954 1.00 59.62 102 GLY A N 1
ATOM 747 C CA . GLY A 1 102 ? 14.247 2.821 15.609 1.00 59.62 102 GLY A CA 1
ATOM 748 C C . GLY A 1 102 ? 14.408 1.305 15.809 1.00 59.62 102 GLY A C 1
ATOM 749 O O . GLY A 1 102 ? 15.452 0.892 16.316 1.00 59.62 102 GLY A O 1
ATOM 750 N N . ASN A 1 103 ? 13.456 0.471 15.369 1.00 56.12 103 ASN A N 1
ATOM 751 C CA . ASN A 1 103 ? 13.648 -0.974 15.244 1.00 56.12 103 ASN A CA 1
ATOM 752 C C . ASN A 1 103 ? 14.688 -1.238 14.152 1.00 56.12 103 ASN A C 1
ATOM 754 O O . ASN A 1 103 ? 14.446 -1.039 12.960 1.00 56.12 103 ASN A O 1
ATOM 758 N N . MET A 1 104 ? 15.874 -1.672 14.578 1.00 55.09 104 MET A N 1
ATOM 759 C CA . MET A 1 104 ? 16.953 -2.071 13.681 1.00 55.09 104 MET A CA 1
ATOM 760 C C . MET A 1 104 ? 16.918 -3.574 13.389 1.00 55.09 104 MET A C 1
ATOM 762 O O . MET A 1 104 ? 16.502 -4.386 14.208 1.00 55.09 104 MET A O 1
ATOM 766 N N . ASN A 1 105 ? 17.398 -3.882 12.186 1.00 56.88 105 ASN A N 1
ATOM 767 C CA . ASN A 1 105 ? 17.452 -5.154 11.469 1.00 56.88 105 ASN A CA 1
ATOM 768 C C . ASN A 1 105 ? 17.406 -6.497 12.250 1.00 56.88 105 ASN A C 1
ATOM 770 O O . ASN A 1 105 ? 18.193 -6.695 13.177 1.00 56.88 105 ASN A O 1
ATOM 774 N N . PRO A 1 106 ? 16.665 -7.499 11.723 1.00 56.75 106 PRO A N 1
ATOM 775 C CA . PRO A 1 106 ? 15.664 -7.344 10.669 1.00 56.75 106 PRO A CA 1
ATOM 776 C C . PRO A 1 106 ? 14.421 -6.649 11.248 1.00 56.75 106 PRO A C 1
ATOM 778 O O . PRO A 1 106 ? 14.013 -7.012 12.353 1.00 56.75 106 PRO A O 1
ATOM 781 N N . PRO A 1 107 ? 13.801 -5.687 10.540 1.00 69.12 107 PRO A N 1
ATOM 782 C CA . PRO A 1 107 ? 12.550 -5.091 10.988 1.00 69.12 107 PRO A CA 1
ATOM 783 C C . PRO A 1 107 ? 11.533 -6.200 11.287 1.00 69.12 107 PRO A C 1
ATOM 785 O O . PRO A 1 107 ? 11.147 -7.002 10.429 1.00 69.12 107 PRO A O 1
ATOM 788 N N . ASP A 1 108 ? 11.093 -6.256 12.538 1.00 78.56 108 ASP A N 1
ATOM 789 C CA . ASP A 1 108 ? 10.204 -7.271 13.120 1.00 78.56 108 ASP A CA 1
ATOM 790 C C . ASP A 1 108 ? 8.764 -7.202 12.593 1.00 78.56 108 ASP A C 1
ATOM 792 O O . ASP A 1 108 ? 7.871 -7.940 13.009 1.00 78.56 108 ASP A O 1
ATOM 796 N N . TYR A 1 109 ? 8.576 -6.345 11.607 1.00 88.25 109 TYR A N 1
ATOM 797 C CA . TYR A 1 109 ? 7.314 -5.788 11.228 1.00 88.25 109 TYR A CA 1
ATOM 798 C C . TYR A 1 109 ? 7.070 -6.005 9.725 1.00 88.25 109 TYR A C 1
ATOM 800 O O . TYR A 1 109 ? 5.937 -6.238 9.303 1.00 88.25 109 TYR A O 1
ATOM 808 N N . LEU A 1 110 ? 8.104 -6.028 8.877 1.00 94.44 110 LEU A N 1
ATOM 809 C CA . LEU A 1 110 ? 7.903 -6.329 7.460 1.00 94.44 110 LEU A CA 1
ATOM 810 C C . LEU A 1 110 ? 7.264 -7.718 7.295 1.00 94.44 110 LEU A C 1
ATOM 812 O O . LEU A 1 110 ? 7.561 -8.670 8.025 1.00 94.44 110 LEU A O 1
ATOM 816 N N . CYS A 1 111 ? 6.323 -7.780 6.360 1.00 96.88 111 CYS A N 1
ATOM 817 C CA . CYS A 1 111 ? 5.391 -8.869 6.090 1.00 96.88 111 CYS A CA 1
ATOM 818 C C . CYS A 1 111 ? 4.418 -9.238 7.217 1.00 96.88 111 CYS A C 1
ATOM 820 O O . CYS A 1 111 ? 3.638 -10.169 7.034 1.00 96.88 111 CYS A O 1
ATOM 822 N N . GLY A 1 112 ? 4.420 -8.529 8.348 1.00 95.62 112 GLY A N 1
ATOM 823 C CA . GLY A 1 112 ? 3.422 -8.700 9.404 1.00 95.62 112 GLY A CA 1
ATOM 824 C C . GLY A 1 112 ? 2.096 -8.022 9.059 1.00 95.62 112 GLY A C 1
ATOM 825 O O . GLY A 1 112 ? 2.084 -7.017 8.335 1.00 95.62 112 GLY A O 1
ATOM 826 N N . CYS A 1 113 ? 1.001 -8.554 9.607 1.00 96.31 113 CYS A N 1
ATOM 827 C CA . CYS A 1 113 ? -0.342 -8.028 9.394 1.00 96.31 113 CYS A CA 1
ATOM 828 C C . CYS A 1 113 ? -0.933 -7.359 10.630 1.00 96.31 113 CYS A C 1
ATOM 830 O O . CYS A 1 113 ? -0.665 -7.761 11.761 1.00 96.31 113 CYS A O 1
ATOM 832 N N . TYR A 1 114 ? -1.725 -6.314 10.390 1.00 95.31 114 TYR A N 1
ATOM 833 C CA . TYR A 1 114 ? -2.324 -5.491 11.435 1.00 95.31 114 TYR A CA 1
ATOM 834 C C . TYR A 1 114 ? -3.801 -5.279 11.149 1.00 95.31 114 TYR A C 1
ATOM 836 O O . TYR A 1 114 ? -4.183 -4.914 10.034 1.00 95.31 114 TYR A O 1
ATOM 844 N N . ARG A 1 115 ? -4.620 -5.478 12.178 1.00 95.62 115 ARG A N 1
ATOM 845 C CA . ARG A 1 115 ? -6.023 -5.089 12.198 1.00 95.62 115 ARG A CA 1
ATOM 846 C C . ARG A 1 115 ? -6.124 -3.648 12.676 1.00 95.62 115 ARG A C 1
ATOM 848 O O . ARG A 1 115 ? -5.787 -3.331 13.818 1.00 95.62 115 ARG A O 1
ATOM 855 N N . LEU A 1 116 ? -6.605 -2.783 11.793 1.00 95.75 116 LEU A N 1
ATOM 856 C CA . LEU A 1 116 ? -6.749 -1.356 12.025 1.00 95.75 116 LEU A CA 1
ATOM 857 C C . LEU A 1 116 ? -8.227 -0.995 12.178 1.00 95.75 116 LEU A C 1
ATOM 859 O O . LEU A 1 116 ? -9.058 -1.367 11.346 1.00 95.75 116 LEU A O 1
ATOM 863 N N . THR A 1 117 ? -8.536 -0.216 13.209 1.00 95.38 117 THR A N 1
ATOM 864 C CA . THR A 1 117 ? -9.812 0.506 13.329 1.00 95.38 117 THR A CA 1
ATOM 865 C C . THR A 1 117 ? -9.536 2.003 13.376 1.00 95.38 117 THR A C 1
ATOM 867 O O . THR A 1 117 ? -8.410 2.407 13.668 1.00 95.38 117 THR A O 1
ATOM 870 N N . THR A 1 118 ? -10.527 2.843 13.068 1.00 95.56 118 THR A N 1
ATOM 871 C CA . THR A 1 118 ? -10.329 4.300 12.957 1.00 95.56 118 THR A CA 1
ATOM 872 C C . THR A 1 118 ? -11.215 5.087 13.912 1.00 95.56 118 THR A C 1
ATOM 874 O O . THR A 1 118 ? -12.345 4.688 14.192 1.00 95.56 118 THR A O 1
ATOM 877 N N . HIS A 1 119 ? -10.726 6.240 14.373 1.00 95.06 119 HIS A N 1
ATOM 878 C CA . HIS A 1 119 ? -11.512 7.140 15.218 1.00 95.06 119 HIS A CA 1
ATOM 879 C C . HIS A 1 119 ? -12.639 7.846 14.448 1.00 95.06 119 HIS A C 1
ATOM 881 O O . HIS A 1 119 ? -13.737 8.024 14.973 1.00 95.06 119 HIS A O 1
ATOM 887 N N . GLN A 1 120 ? -12.374 8.286 13.215 1.00 96.69 120 GLN A N 1
ATOM 888 C CA . GLN A 1 120 ? -13.276 9.161 12.460 1.00 96.69 120 GLN A CA 1
ATOM 889 C C . GLN A 1 120 ? -14.378 8.380 11.728 1.00 96.69 120 GLN A C 1
ATOM 891 O O . GLN A 1 120 ? -15.470 8.922 11.510 1.00 96.69 120 GLN A O 1
ATOM 896 N N . GLN A 1 121 ? -14.131 7.108 11.404 1.00 95.00 121 GLN A N 1
ATOM 897 C CA . GLN A 1 121 ? -15.106 6.198 10.811 1.00 95.00 121 GLN A CA 1
ATOM 898 C C . GLN A 1 121 ? -15.228 4.908 11.648 1.00 95.00 121 GLN A C 1
ATOM 900 O O . GLN A 1 121 ? -14.736 3.851 11.239 1.00 95.00 121 GLN A O 1
ATOM 905 N N . PRO A 1 122 ? -15.898 4.965 12.821 1.00 90.81 122 PRO A N 1
ATOM 906 C CA . PRO A 1 122 ? -16.174 3.776 13.622 1.00 90.81 122 PRO A CA 1
ATOM 907 C C . PRO A 1 122 ? -16.887 2.706 12.789 1.00 90.81 122 PRO A C 1
ATOM 909 O O . PRO A 1 122 ? -17.848 3.002 12.078 1.00 90.81 122 PRO A O 1
ATOM 912 N N . GLY A 1 123 ? -16.403 1.467 12.864 1.00 90.00 123 GLY A N 1
ATOM 913 C CA . GLY A 1 123 ? -16.889 0.348 12.050 1.00 90.00 123 GLY A CA 1
ATOM 914 C C . GLY A 1 123 ? -16.110 0.114 10.752 1.00 90.00 123 GLY A C 1
ATOM 915 O O . GLY A 1 123 ? -16.252 -0.955 10.165 1.00 90.00 123 GLY A O 1
ATOM 916 N N . LEU A 1 124 ? -15.245 1.045 10.324 1.00 93.81 124 LEU A N 1
ATOM 917 C CA . LEU A 1 124 ? -14.243 0.741 9.304 1.00 93.81 124 LEU A CA 1
ATOM 918 C C . LEU A 1 124 ? -13.165 -0.164 9.907 1.00 93.81 124 LEU A C 1
ATOM 920 O O . LEU A 1 124 ? -12.455 0.245 10.828 1.00 93.81 124 LEU A O 1
ATOM 924 N N . VAL A 1 125 ? -13.039 -1.369 9.354 1.00 95.50 125 VAL A N 1
ATOM 925 C CA . VAL A 1 125 ? -11.976 -2.322 9.684 1.00 95.50 125 VAL A CA 1
ATOM 926 C C . VAL A 1 125 ? -11.103 -2.527 8.456 1.00 95.50 125 VAL A C 1
ATOM 928 O O . VAL A 1 125 ? -11.599 -2.860 7.375 1.00 95.50 125 VAL A O 1
ATOM 931 N N . LEU A 1 126 ? -9.797 -2.340 8.634 1.00 97.69 126 LEU A N 1
ATOM 932 C CA . LEU A 1 126 ? -8.793 -2.649 7.624 1.00 97.69 126 LEU A CA 1
ATOM 933 C C . LEU A 1 126 ? -7.867 -3.743 8.150 1.00 97.69 126 LEU A C 1
ATOM 935 O O . LEU A 1 126 ? -7.424 -3.674 9.293 1.00 97.69 126 LEU A O 1
ATOM 939 N N . ILE A 1 127 ? -7.533 -4.716 7.312 1.00 97.62 127 ILE A N 1
ATOM 940 C CA . ILE A 1 127 ? -6.407 -5.616 7.539 1.00 97.62 127 ILE A CA 1
ATOM 941 C C . ILE A 1 127 ? -5.302 -5.203 6.582 1.00 97.62 127 ILE A C 1
ATOM 943 O O . ILE A 1 127 ? -5.478 -5.265 5.363 1.00 97.62 127 ILE A O 1
ATOM 947 N N . THR A 1 128 ? -4.173 -4.765 7.132 1.00 97.88 128 THR A N 1
ATOM 948 C CA . THR A 1 128 ? -3.014 -4.388 6.326 1.00 97.88 128 THR A CA 1
ATOM 949 C C . THR A 1 128 ? -1.888 -5.398 6.450 1.00 97.88 128 THR A C 1
ATOM 951 O O . THR A 1 128 ? -1.625 -5.857 7.558 1.00 97.88 128 THR A O 1
ATOM 954 N N . GLN A 1 129 ? -1.203 -5.718 5.349 1.00 98.25 129 GLN A N 1
ATOM 955 C CA . GLN A 1 129 ? 0.113 -6.362 5.389 1.00 98.25 129 GLN A CA 1
ATOM 956 C C . GLN A 1 129 ? 1.183 -5.329 5.055 1.00 98.25 129 GLN A C 1
ATOM 958 O O . GLN A 1 129 ? 1.155 -4.698 3.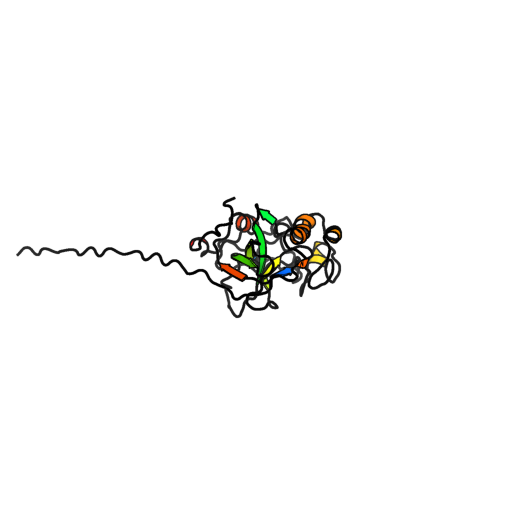997 1.00 98.25 129 GLN A O 1
ATOM 963 N N . VAL A 1 130 ? 2.173 -5.181 5.930 1.00 97.38 130 VAL A N 1
ATOM 964 C CA . VAL A 1 130 ? 3.235 -4.207 5.684 1.00 97.38 130 VAL A CA 1
ATOM 965 C C . VAL A 1 130 ? 4.290 -4.796 4.767 1.00 97.38 130 VAL A C 1
ATOM 967 O O . VAL A 1 130 ? 5.014 -5.703 5.164 1.00 97.38 130 VAL A O 1
ATOM 970 N N . LEU A 1 131 ? 4.433 -4.235 3.570 1.00 97.94 131 LEU A N 1
ATOM 971 C CA . LEU A 1 131 ? 5.477 -4.631 2.622 1.00 97.94 131 LEU A CA 1
ATOM 972 C C . LEU A 1 131 ? 6.598 -3.602 2.503 1.00 97.94 131 LEU A C 1
ATOM 974 O O . LEU A 1 131 ? 7.639 -3.915 1.935 1.00 97.94 131 LEU A O 1
ATOM 978 N N . ASN A 1 132 ? 6.420 -2.392 3.022 1.00 96.25 132 ASN A N 1
ATOM 979 C CA . ASN A 1 132 ? 7.397 -1.329 2.848 1.00 96.25 132 ASN A CA 1
ATOM 980 C C . ASN A 1 132 ? 7.781 -0.657 4.170 1.00 96.25 132 ASN A C 1
ATOM 982 O O . ASN A 1 132 ? 7.012 -0.637 5.131 1.00 96.25 132 ASN A O 1
ATOM 986 N N . GLU A 1 133 ? 8.981 -0.092 4.196 1.00 91.00 133 GLU A N 1
ATOM 987 C CA . GLU A 1 133 ? 9.434 0.811 5.253 1.00 91.00 133 GLU A CA 1
ATOM 988 C C . GLU A 1 133 ? 9.321 2.249 4.737 1.00 91.00 133 GLU A C 1
ATOM 990 O O . GLU A 1 133 ? 9.761 2.542 3.626 1.00 91.00 133 GLU A O 1
ATOM 995 N N . GLY A 1 134 ? 8.725 3.143 5.523 1.00 84.44 134 GLY A N 1
ATOM 996 C CA . GLY A 1 134 ? 8.642 4.566 5.206 1.00 84.44 134 GLY A CA 1
ATOM 997 C C . GLY A 1 134 ? 9.508 5.380 6.158 1.00 84.44 134 GLY A C 1
ATOM 998 O O . GLY A 1 134 ? 9.115 5.619 7.296 1.00 84.44 134 GLY A O 1
ATOM 999 N N . GLY A 1 135 ? 10.679 5.822 5.691 1.00 78.38 135 GLY A N 1
ATOM 1000 C CA . GLY A 1 135 ? 11.655 6.542 6.523 1.00 78.38 135 GLY A CA 1
ATOM 1001 C C . GLY A 1 135 ? 11.179 7.906 7.042 1.00 78.38 135 GLY A C 1
ATOM 1002 O O . GLY A 1 135 ? 11.674 8.371 8.063 1.00 78.38 135 GLY A O 1
ATOM 1003 N N . SER A 1 136 ? 10.202 8.520 6.368 1.00 78.94 136 SER A N 1
ATOM 1004 C CA . SER A 1 136 ? 9.615 9.821 6.727 1.00 78.94 136 SER A CA 1
ATOM 1005 C C . SER A 1 136 ? 8.314 9.702 7.540 1.00 78.94 136 SER A C 1
ATOM 1007 O O . SER A 1 136 ? 7.684 10.717 7.837 1.00 78.94 136 SER A O 1
ATOM 1009 N N . LEU A 1 137 ? 7.867 8.481 7.860 1.00 83.69 137 LEU A N 1
ATOM 1010 C CA . LEU A 1 137 ? 6.609 8.248 8.574 1.00 83.69 137 LEU A CA 1
ATOM 1011 C C . LEU A 1 137 ? 6.798 8.426 10.085 1.00 83.69 137 LEU A C 1
ATOM 1013 O O . LEU A 1 137 ? 7.851 8.097 10.633 1.00 83.69 137 LEU A O 1
ATOM 1017 N N . SER A 1 138 ? 5.771 8.937 10.764 1.00 84.88 138 SER A N 1
ATOM 1018 C CA . SER A 1 138 ? 5.772 9.042 12.224 1.00 84.88 138 SER A CA 1
ATOM 1019 C C . SER A 1 138 ? 5.472 7.697 12.890 1.00 84.88 138 SER A C 1
ATOM 1021 O O . SER A 1 138 ? 4.915 6.789 12.271 1.00 84.88 138 SER A O 1
ATOM 1023 N N . ASP A 1 139 ? 5.750 7.595 14.188 1.00 83.31 139 ASP A N 1
ATOM 1024 C CA . ASP A 1 139 ? 5.328 6.438 14.977 1.00 83.31 139 ASP A CA 1
ATOM 1025 C C . ASP A 1 139 ? 3.801 6.233 14.909 1.00 83.31 139 ASP A C 1
ATOM 1027 O O . ASP A 1 139 ? 3.031 7.193 14.810 1.00 83.31 139 ASP A O 1
ATOM 1031 N N . GLY A 1 140 ? 3.369 4.971 14.868 1.00 85.31 140 GLY A N 1
ATOM 1032 C CA . GLY A 1 140 ? 1.972 4.564 14.689 1.00 85.31 140 GLY A CA 1
ATOM 1033 C C . GLY A 1 140 ? 1.366 4.835 13.303 1.00 85.31 140 GLY A C 1
ATOM 1034 O O . GLY A 1 140 ? 0.227 4.430 13.056 1.00 85.31 140 GLY A O 1
ATOM 1035 N N . GLN A 1 141 ? 2.076 5.512 12.389 1.00 91.94 141 GLN A N 1
ATOM 1036 C CA . GLN A 1 141 ? 1.565 5.834 11.054 1.00 91.94 141 GLN A CA 1
ATOM 1037 C C . GLN A 1 141 ? 1.600 4.614 10.130 1.00 91.94 141 GLN A C 1
ATOM 1039 O O . GLN A 1 141 ? 2.621 3.936 9.993 1.00 91.94 141 GLN A O 1
ATOM 1044 N N . PHE A 1 142 ? 0.493 4.401 9.419 1.00 95.19 142 PHE A N 1
ATOM 1045 C CA . PHE A 1 142 ? 0.418 3.461 8.305 1.00 95.19 142 PHE A CA 1
ATOM 1046 C C . PHE A 1 142 ? 0.177 4.233 7.013 1.00 95.19 142 PHE A C 1
ATOM 1048 O O . PHE A 1 142 ? -0.809 4.961 6.892 1.00 95.19 142 PHE A O 1
ATOM 1055 N N . ASP A 1 143 ? 1.056 4.045 6.033 1.00 97.19 143 ASP A N 1
ATOM 1056 C CA . ASP A 1 143 ? 0.894 4.628 4.705 1.00 97.19 143 ASP A CA 1
ATOM 1057 C C . ASP A 1 143 ? 0.335 3.573 3.753 1.00 97.19 143 ASP A C 1
ATOM 1059 O O . ASP A 1 143 ? 1.019 2.621 3.371 1.00 97.19 143 ASP A O 1
ATOM 1063 N N . LEU A 1 144 ? -0.954 3.671 3.444 1.00 98.44 144 LEU A N 1
ATOM 1064 C CA . LEU A 1 144 ? -1.684 2.647 2.710 1.00 98.44 144 LEU A CA 1
ATOM 1065 C C . LEU A 1 144 ? -1.315 2.689 1.224 1.00 98.44 144 LEU A C 1
ATOM 1067 O O . LEU A 1 144 ? -1.414 3.728 0.574 1.00 98.44 144 LEU A O 1
ATOM 1071 N N . GLN A 1 145 ? -0.943 1.547 0.655 1.00 98.38 145 GLN A N 1
ATOM 1072 C CA . GLN A 1 145 ? -0.589 1.433 -0.752 1.00 98.38 145 GLN A CA 1
ATOM 1073 C C . GLN A 1 145 ? -1.865 1.474 -1.605 1.00 98.38 145 GLN A C 1
ATOM 1075 O O . GLN A 1 145 ? -2.602 0.496 -1.712 1.00 98.38 145 GLN A O 1
ATOM 1080 N N . VAL A 1 146 ? -2.158 2.640 -2.178 1.00 98.75 146 VAL A N 1
ATOM 1081 C CA . VAL A 1 146 ? -3.398 2.959 -2.893 1.00 98.75 146 VAL A CA 1
ATOM 1082 C C . VAL A 1 146 ? -3.057 3.772 -4.147 1.00 98.75 146 VAL A C 1
ATOM 1084 O O . VAL A 1 146 ? -2.582 4.906 -4.019 1.00 98.75 146 VAL A O 1
ATOM 1087 N N . PRO A 1 147 ? -3.335 3.270 -5.367 1.00 98.75 147 PRO A N 1
ATOM 1088 C CA . PRO A 1 147 ? -3.067 4.019 -6.589 1.00 98.75 147 PRO A CA 1
ATOM 1089 C C . PRO A 1 147 ? -3.709 5.403 -6.594 1.00 98.75 147 PRO A C 1
ATOM 1091 O O . PRO A 1 147 ? -4.873 5.575 -6.227 1.00 98.75 147 PRO A O 1
ATOM 1094 N N . GLY A 1 148 ? -2.935 6.403 -7.014 1.00 98.38 148 GLY A N 1
ATOM 1095 C CA . GLY A 1 148 ? -3.364 7.800 -6.976 1.00 98.38 148 GLY A CA 1
ATOM 1096 C C . GLY A 1 148 ? -3.350 8.417 -5.572 1.00 98.38 148 GLY A C 1
ATOM 1097 O O . GLY A 1 148 ? -3.872 9.514 -5.405 1.00 98.38 148 GLY A O 1
ATOM 1098 N N . GLY A 1 149 ? -2.772 7.743 -4.567 1.00 98.06 149 GLY A N 1
ATOM 1099 C CA . GLY A 1 149 ? -2.530 8.268 -3.215 1.00 98.06 149 GLY A CA 1
ATOM 1100 C C . GLY A 1 149 ? -1.457 9.361 -3.136 1.00 98.06 149 GLY A C 1
ATOM 1101 O O . GLY A 1 149 ? -1.428 10.116 -2.172 1.00 98.06 149 GLY A O 1
ATOM 1102 N N . GLY A 1 150 ? -0.646 9.509 -4.183 1.00 98.25 150 GLY A N 1
ATOM 1103 C CA . GLY A 1 150 ? 0.537 10.371 -4.207 1.00 98.25 150 GLY A CA 1
ATOM 1104 C C . GLY A 1 150 ? 1.804 9.523 -4.239 1.00 98.25 150 GLY A C 1
ATOM 1105 O O . GLY A 1 150 ? 1.823 8.409 -3.724 1.00 98.25 150 GLY A O 1
ATOM 1106 N N . VAL A 1 151 ? 2.841 10.023 -4.899 1.00 98.19 151 VAL A N 1
ATOM 1107 C CA . VAL A 1 151 ? 4.116 9.302 -5.055 1.00 98.19 151 VAL A CA 1
ATOM 1108 C C . VAL A 1 151 ? 5.057 9.554 -3.870 1.00 98.19 151 VAL A C 1
ATOM 1110 O O . VAL A 1 151 ? 5.879 8.713 -3.539 1.00 98.19 151 VAL A O 1
ATOM 1113 N N . GLY A 1 152 ? 4.894 10.674 -3.163 1.00 96.50 152 GLY A N 1
ATOM 1114 C CA . GLY A 1 152 ? 5.720 11.006 -2.006 1.00 96.50 152 GLY A CA 1
ATOM 1115 C C . GLY A 1 152 ? 7.169 11.319 -2.380 1.00 96.50 152 GLY A C 1
ATOM 1116 O O . GLY A 1 152 ? 7.438 12.000 -3.377 1.00 96.50 152 GLY A O 1
ATOM 1117 N N . ASP A 1 153 ? 8.105 10.857 -1.553 1.00 94.69 153 ASP A N 1
ATOM 1118 C CA . ASP A 1 153 ? 9.534 11.156 -1.690 1.00 94.69 153 ASP A CA 1
ATOM 1119 C C . ASP A 1 153 ? 10.122 10.581 -2.991 1.00 94.69 153 ASP A C 1
ATOM 1121 O O . ASP A 1 153 ? 10.918 11.244 -3.665 1.00 94.69 153 ASP A O 1
ATOM 1125 N N . PHE A 1 154 ? 9.657 9.400 -3.405 1.00 96.75 154 PHE A N 1
ATOM 1126 C CA . PHE A 1 154 ? 10.102 8.703 -4.611 1.00 96.75 154 PHE A CA 1
ATOM 1127 C C . PHE A 1 154 ? 9.046 8.749 -5.719 1.00 96.75 154 PHE A C 1
ATOM 1129 O O . PHE A 1 154 ? 7.883 9.036 -5.475 1.00 96.75 154 PHE A O 1
ATOM 1136 N N . ASN A 1 155 ? 9.443 8.496 -6.968 1.00 98.12 155 ASN A N 1
ATOM 1137 C CA . ASN A 1 155 ? 8.495 8.395 -8.080 1.00 98.12 155 ASN A CA 1
ATOM 1138 C C . ASN A 1 155 ? 9.021 7.460 -9.179 1.00 98.12 155 ASN A C 1
ATOM 1140 O O . ASN A 1 155 ? 9.595 7.896 -10.177 1.00 98.12 155 ASN A O 1
ATOM 1144 N N . GLY A 1 156 ? 8.809 6.158 -8.997 1.00 98.50 156 GLY A N 1
ATOM 1145 C CA . GLY A 1 156 ? 9.032 5.145 -10.029 1.00 98.50 156 GLY A CA 1
ATOM 1146 C C . GLY A 1 156 ? 7.942 5.126 -11.105 1.00 98.50 156 GLY A C 1
ATOM 1147 O O . GLY A 1 156 ? 8.151 4.560 -12.179 1.00 98.50 156 GLY A O 1
ATOM 1148 N N . CYS A 1 157 ? 6.793 5.766 -10.858 1.00 98.69 157 CYS A N 1
ATOM 1149 C CA . CYS A 1 157 ? 5.640 5.736 -11.759 1.00 98.69 157 CYS A CA 1
ATOM 1150 C C . CYS A 1 157 ? 5.877 6.489 -13.070 1.00 98.69 157 CYS A C 1
ATOM 1152 O O . CYS A 1 157 ? 5.261 6.152 -14.085 1.00 98.69 157 CYS A O 1
ATOM 1154 N N . VAL A 1 158 ? 6.810 7.449 -13.087 1.00 98.38 158 VAL A N 1
ATOM 1155 C CA . VAL A 1 158 ? 7.281 8.078 -14.332 1.00 98.38 158 VAL A CA 1
ATOM 1156 C C . VAL A 1 158 ? 7.860 7.011 -15.256 1.00 98.38 158 VAL A C 1
ATOM 1158 O O . VAL A 1 158 ? 7.519 6.953 -16.432 1.00 98.38 158 VAL A O 1
ATOM 1161 N N . SER A 1 159 ? 8.686 6.115 -14.721 1.00 98.31 159 SER A N 1
ATOM 1162 C CA . SER A 1 159 ? 9.303 5.048 -15.505 1.00 98.31 159 SER A CA 1
ATOM 1163 C C . SER A 1 159 ? 8.319 3.929 -15.839 1.00 98.31 159 SER A C 1
ATOM 1165 O O . SER A 1 159 ? 8.337 3.429 -16.964 1.00 98.31 159 SER A O 1
ATOM 1167 N N . GLU A 1 160 ? 7.445 3.535 -14.909 1.00 98.31 160 GLU A N 1
ATOM 1168 C CA . GLU A 1 160 ? 6.494 2.436 -15.139 1.00 98.31 160 GLU A CA 1
ATOM 1169 C C . GLU A 1 160 ? 5.405 2.829 -16.142 1.00 98.31 160 GLU A C 1
ATOM 1171 O O . GLU A 1 160 ? 5.217 2.173 -17.165 1.00 98.31 160 GLU A O 1
ATOM 1176 N N . TYR A 1 161 ? 4.745 3.957 -15.881 1.00 98.00 161 TYR A N 1
ATOM 1177 C CA . TYR A 1 161 ? 3.485 4.335 -16.514 1.00 98.00 161 TYR A CA 1
ATOM 1178 C C . TYR A 1 161 ? 3.533 5.679 -17.242 1.00 98.00 161 TYR A C 1
ATOM 1180 O O . TYR A 1 161 ? 2.494 6.147 -17.707 1.00 98.00 161 TYR A O 1
ATOM 1188 N N . ASN A 1 162 ? 4.707 6.310 -17.355 1.00 97.38 162 ASN A N 1
ATOM 1189 C CA . ASN A 1 162 ? 4.847 7.673 -17.877 1.00 97.38 162 ASN A CA 1
ATOM 1190 C C . ASN A 1 162 ? 3.960 8.674 -17.115 1.00 97.38 162 ASN A C 1
ATOM 1192 O O . ASN A 1 162 ? 3.350 9.559 -17.718 1.00 97.38 162 ASN A O 1
ATOM 1196 N N . SER A 1 163 ? 3.843 8.516 -15.790 1.00 98.12 163 SER A N 1
ATOM 1197 C C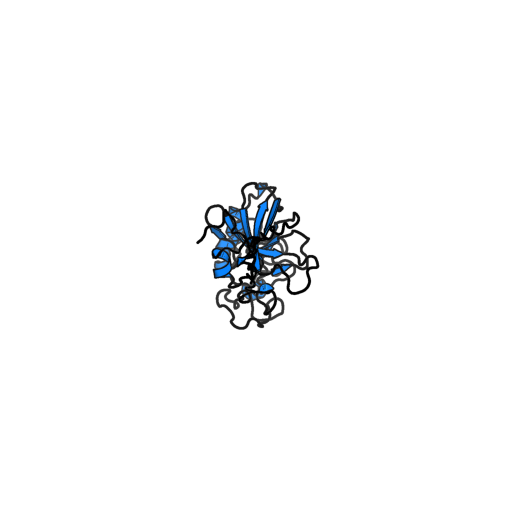A . SER A 1 163 ? 3.108 9.475 -14.963 1.00 98.12 163 SER A CA 1
ATOM 1198 C C . SER A 1 163 ? 3.743 10.874 -15.034 1.00 98.12 163 SER A C 1
ATOM 1200 O O . SER A 1 163 ? 4.926 10.998 -15.366 1.00 98.12 163 SER A O 1
ATOM 1202 N N . PRO A 1 164 ? 3.021 11.939 -14.640 1.00 98.38 164 PRO A N 1
ATOM 1203 C CA . PRO A 1 164 ? 3.637 13.245 -14.420 1.00 98.38 164 PRO A CA 1
ATOM 1204 C C . PRO A 1 164 ? 4.763 13.198 -13.360 1.00 98.38 164 PRO A C 1
ATOM 1206 O O . PRO A 1 164 ? 4.805 12.258 -12.553 1.00 98.38 164 PRO A O 1
ATOM 1209 N N . PRO A 1 165 ? 5.648 14.218 -13.308 1.00 97.62 165 PRO A N 1
ATOM 1210 C CA . PRO A 1 165 ? 6.770 14.271 -12.361 1.00 97.62 165 PRO A CA 1
ATOM 1211 C C . PRO A 1 165 ? 6.370 14.213 -10.880 1.00 97.62 165 PRO A C 1
ATOM 1213 O O . PRO A 1 165 ? 7.113 13.662 -10.071 1.00 97.62 165 PRO A O 1
ATOM 1216 N N . ASP A 1 166 ? 5.182 14.717 -10.538 1.00 97.81 166 ASP A N 1
ATOM 1217 C CA . ASP A 1 166 ? 4.605 14.664 -9.186 1.00 97.81 166 ASP A CA 1
ATOM 1218 C C . ASP A 1 166 ? 3.592 13.511 -9.008 1.00 97.81 166 ASP A C 1
ATOM 1220 O O . ASP A 1 166 ? 2.878 13.445 -8.008 1.00 97.81 166 ASP A O 1
ATOM 1224 N N . GLY A 1 167 ? 3.516 12.587 -9.970 1.00 98.19 167 GLY A N 1
ATOM 1225 C CA . GLY A 1 167 ? 2.501 11.536 -10.020 1.00 98.19 167 GLY A CA 1
ATOM 1226 C C . GLY A 1 167 ? 1.147 12.036 -10.533 1.00 98.19 167 GLY A C 1
ATOM 1227 O O . GLY A 1 167 ? 1.037 13.095 -11.148 1.00 98.19 167 GLY A O 1
ATOM 1228 N N . TRP A 1 168 ? 0.093 11.249 -10.312 1.00 97.69 168 TRP A N 1
ATOM 1229 C CA . TRP A 1 168 ? -1.274 11.650 -10.653 1.00 97.69 168 TRP A CA 1
ATOM 1230 C C . TRP A 1 168 ? -1.868 12.468 -9.501 1.00 97.69 168 TRP A C 1
ATOM 1232 O O . TRP A 1 168 ? -2.200 11.923 -8.446 1.00 97.69 168 TRP A O 1
ATOM 1242 N N . GLY A 1 169 ? -1.971 13.783 -9.700 1.00 97.44 169 GLY A N 1
ATOM 1243 C CA . GLY A 1 169 ? -2.438 14.743 -8.700 1.00 97.44 169 GLY A CA 1
ATOM 1244 C C . GLY A 1 169 ? -1.298 15.371 -7.894 1.00 97.44 169 GLY A C 1
ATOM 1245 O O . GLY A 1 169 ? -0.248 15.697 -8.437 1.00 97.44 169 GLY A O 1
ATOM 1246 N N . GLN A 1 170 ? -1.522 15.604 -6.600 1.00 98.00 170 GLN A N 1
ATOM 1247 C CA . GLN A 1 170 ? -0.498 16.170 -5.721 1.00 98.00 170 GLN A CA 1
ATOM 1248 C C . GLN A 1 170 ? 0.570 15.130 -5.371 1.00 98.00 170 GLN A C 1
ATOM 1250 O O . GLN A 1 170 ? 0.237 13.987 -5.061 1.00 98.00 170 GLN A O 1
ATOM 1255 N N . ARG A 1 171 ? 1.837 15.554 -5.292 1.00 97.88 171 ARG A N 1
ATOM 1256 C CA . ARG A 1 171 ? 2.946 14.675 -4.888 1.00 97.88 171 ARG A CA 1
ATOM 1257 C C . ARG A 1 171 ? 2.661 13.916 -3.593 1.00 97.88 171 ARG A C 1
ATOM 1259 O O . ARG A 1 171 ? 2.834 12.703 -3.544 1.00 97.88 171 ARG A O 1
ATOM 1266 N N . ASN A 1 172 ? 2.151 14.627 -2.588 1.00 96.38 172 ASN A N 1
ATOM 1267 C CA . ASN A 1 172 ? 1.648 14.064 -1.339 1.00 96.38 172 ASN A CA 1
ATOM 1268 C C . ASN A 1 172 ? 0.117 14.168 -1.317 1.00 96.38 172 ASN A C 1
ATOM 1270 O O . ASN A 1 172 ? -0.437 15.269 -1.348 1.00 96.38 172 ASN A O 1
ATOM 1274 N N . GLY A 1 173 ? -0.576 13.030 -1.275 1.00 94.50 173 GLY A N 1
ATOM 1275 C CA . GLY A 1 173 ? -2.039 12.963 -1.227 1.00 94.50 173 GLY A CA 1
ATOM 1276 C C . GLY A 1 173 ? -2.744 12.858 -2.585 1.00 94.50 173 GLY A C 1
ATOM 1277 O O . GLY A 1 173 ? -3.976 12.805 -2.595 1.00 94.50 173 GLY A O 1
ATOM 1278 N N . GLY A 1 174 ? -2.003 12.859 -3.698 1.00 97.94 174 GLY A N 1
ATOM 1279 C CA . GLY A 1 174 ? -2.452 12.449 -5.031 1.00 97.94 174 GLY A CA 1
ATOM 1280 C C . GLY A 1 174 ? -3.683 13.172 -5.576 1.00 97.94 174 GLY A C 1
ATOM 1281 O O . GLY A 1 174 ? -3.903 14.358 -5.300 1.00 97.94 174 GLY A O 1
ATOM 1282 N N . ILE A 1 175 ? -4.471 12.462 -6.387 1.00 98.19 175 ILE A N 1
ATOM 1283 C CA . ILE A 1 175 ? -5.751 12.948 -6.932 1.00 98.19 175 ILE A CA 1
ATOM 1284 C C . ILE A 1 175 ? -6.753 13.242 -5.798 1.00 98.19 175 ILE A C 1
ATOM 1286 O O . ILE A 1 175 ? -6.546 12.819 -4.661 1.00 98.19 175 ILE A O 1
ATOM 1290 N N . LYS A 1 176 ? -7.857 13.950 -6.058 1.00 96.38 176 LYS A N 1
ATOM 1291 C CA . LYS A 1 176 ? -8.844 14.366 -5.035 1.00 96.38 176 LYS A CA 1
ATOM 1292 C C . LYS A 1 176 ? -10.277 13.902 -5.306 1.00 96.38 176 LYS A C 1
ATOM 1294 O O . LYS A 1 176 ? -11.088 13.921 -4.383 1.00 96.38 176 LYS A O 1
ATOM 1299 N N . ALA A 1 177 ? -10.587 13.421 -6.505 1.00 97.19 177 ALA A N 1
ATOM 1300 C CA . ALA A 1 177 ? -11.914 12.952 -6.894 1.00 97.19 177 ALA A CA 1
ATOM 1301 C C . ALA A 1 177 ? -11.873 11.611 -7.64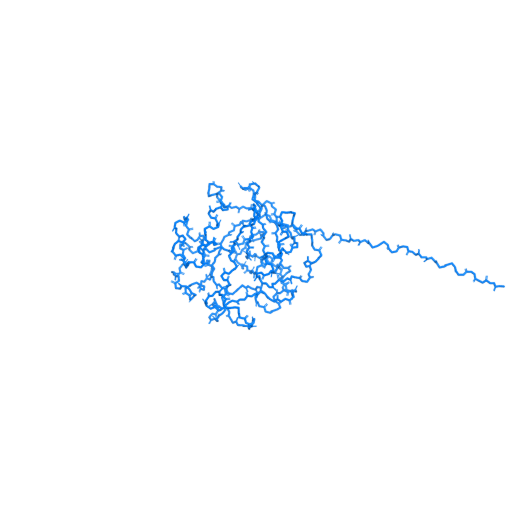2 1.00 97.19 177 ALA A C 1
ATOM 1303 O O . ALA A 1 177 ? -10.932 11.311 -8.371 1.00 97.19 177 ALA A O 1
ATOM 1304 N N . ALA A 1 178 ? -12.928 10.803 -7.491 1.00 97.94 178 ALA A N 1
ATOM 1305 C CA . ALA A 1 178 ? -13.023 9.485 -8.128 1.00 97.94 178 ALA A CA 1
ATOM 1306 C C . ALA A 1 178 ? -12.969 9.549 -9.664 1.00 97.94 178 ALA A C 1
ATOM 1308 O O . ALA A 1 178 ? -12.437 8.641 -10.299 1.00 97.94 178 ALA A O 1
ATOM 1309 N N . SER A 1 179 ? -13.468 10.635 -10.263 1.00 98.12 179 SER A N 1
ATOM 1310 C CA . SER A 1 179 ? -13.376 10.885 -11.707 1.00 98.12 179 SER A CA 1
ATOM 1311 C C . SER A 1 179 ? -11.930 10.966 -12.206 1.00 98.12 179 SER A C 1
ATOM 1313 O O . SER A 1 179 ? -11.652 10.590 -13.343 1.00 98.12 179 SER A O 1
ATOM 1315 N N . GLU A 1 180 ? -10.994 11.387 -11.356 1.00 98.56 180 GLU A N 1
ATOM 1316 C CA . GLU A 1 180 ? -9.575 11.504 -11.695 1.00 98.56 180 GLU A CA 1
ATOM 1317 C C . GLU A 1 180 ? -8.860 10.151 -11.745 1.00 98.56 180 GLU A C 1
ATOM 1319 O O . GLU A 1 180 ? -7.769 10.072 -12.303 1.00 98.56 180 GLU A O 1
ATOM 1324 N N . CYS A 1 181 ? -9.479 9.061 -11.266 1.00 98.62 181 CYS A N 1
ATOM 1325 C CA . CYS A 1 181 ? -8.927 7.716 -11.459 1.00 98.62 181 CYS A CA 1
ATOM 1326 C C . CYS A 1 181 ? -8.731 7.375 -12.941 1.00 98.62 181 CYS A C 1
ATOM 1328 O O . CYS A 1 181 ? -7.853 6.588 -13.266 1.00 98.62 181 CYS A O 1
ATOM 1330 N N . THR A 1 182 ? -9.484 8.011 -13.842 1.00 98.25 182 THR A N 1
ATOM 1331 C CA . THR A 1 182 ? -9.321 7.858 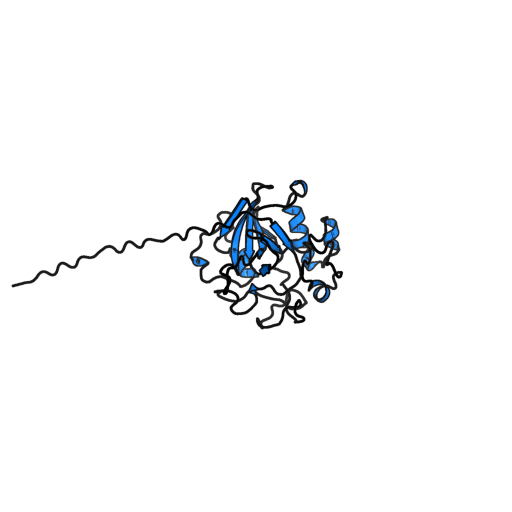-15.296 1.00 98.25 182 THR A CA 1
ATOM 1332 C C . THR A 1 182 ? -7.979 8.375 -15.828 1.00 98.25 182 THR A C 1
ATOM 1334 O O . THR A 1 182 ? -7.586 7.986 -16.924 1.00 98.25 182 THR A O 1
ATOM 1337 N N . GLN A 1 183 ? -7.258 9.203 -15.060 1.00 97.81 183 GLN A N 1
ATOM 1338 C CA . GLN A 1 183 ? -5.909 9.675 -15.398 1.00 97.81 183 GLN A CA 1
ATOM 1339 C C . GLN A 1 183 ? -4.835 8.599 -15.165 1.00 97.81 183 GLN A C 1
ATOM 1341 O O . GLN A 1 183 ? -3.740 8.691 -15.720 1.00 97.81 183 GLN A O 1
ATOM 1346 N N . LEU A 1 184 ? -5.129 7.598 -14.328 1.00 98.56 184 LEU A N 1
ATOM 1347 C CA . LEU A 1 184 ? -4.235 6.477 -14.056 1.00 98.56 184 LEU A CA 1
ATOM 1348 C C . LEU A 1 184 ? -4.366 5.410 -15.162 1.00 98.56 184 LEU A C 1
ATOM 1350 O O . LEU A 1 184 ? -5.390 5.350 -15.850 1.00 98.56 184 LEU A O 1
ATOM 1354 N N . PRO A 1 185 ? -3.377 4.511 -15.310 1.00 98.31 185 PRO A N 1
ATOM 1355 C CA . PRO A 1 185 ? -3.514 3.296 -16.107 1.00 98.31 185 PRO A CA 1
ATOM 1356 C C . PRO A 1 185 ? -4.751 2.487 -15.708 1.00 98.31 185 PRO A C 1
ATOM 1358 O O . PRO A 1 185 ? -5.055 2.355 -14.523 1.00 98.31 185 PRO A O 1
ATOM 1361 N N . ALA A 1 186 ? -5.427 1.881 -16.689 1.00 98.38 186 ALA A N 1
ATOM 1362 C CA . ALA A 1 186 ? -6.643 1.096 -16.456 1.00 98.38 186 ALA A CA 1
ATOM 1363 C C . ALA A 1 186 ? -6.450 -0.038 -15.435 1.00 98.38 186 ALA A C 1
ATOM 1365 O O . ALA A 1 186 ? -7.350 -0.336 -14.650 1.00 98.38 186 ALA A O 1
ATOM 1366 N N . SER A 1 187 ? -5.252 -0.625 -15.394 1.00 98.19 187 SER A N 1
ATOM 1367 C CA . SER A 1 187 ? -4.871 -1.653 -14.424 1.00 98.19 187 SER A CA 1
ATOM 1368 C C . SER A 1 187 ? -4.910 -1.171 -12.967 1.00 98.19 187 SER A C 1
ATOM 1370 O O . SER A 1 187 ? -5.067 -1.996 -12.070 1.00 98.19 187 SER A O 1
ATOM 1372 N N . LEU A 1 188 ? -4.816 0.142 -12.725 1.00 98.69 188 LEU A N 1
ATOM 1373 C CA . LEU A 1 188 ? -4.813 0.770 -11.400 1.00 98.69 188 LEU A CA 1
ATOM 1374 C C . LEU A 1 188 ? -6.165 1.384 -10.997 1.00 98.69 188 LEU A C 1
ATOM 1376 O O . LEU A 1 188 ? -6.330 1.864 -9.871 1.00 98.69 188 LEU A O 1
ATOM 1380 N N . HIS A 1 189 ? -7.154 1.388 -11.897 1.00 98.69 189 HIS A N 1
ATOM 1381 C CA . HIS A 1 189 ? -8.480 1.949 -11.612 1.00 98.69 189 HIS A CA 1
ATOM 1382 C C . HIS A 1 189 ? -9.190 1.260 -10.438 1.00 98.69 189 HIS A C 1
ATOM 1384 O O . HIS A 1 189 ? -9.769 1.982 -9.621 1.00 98.69 189 HIS A O 1
ATOM 1390 N N . PRO A 1 190 ? -9.165 -0.083 -10.285 1.00 98.69 190 PRO A N 1
ATOM 1391 C CA . PRO A 1 190 ? -9.875 -0.742 -9.190 1.00 98.69 190 PRO A CA 1
ATOM 1392 C C . PRO A 1 190 ? -9.416 -0.275 -7.805 1.00 98.69 190 PRO A C 1
ATOM 1394 O O . PRO A 1 190 ? -10.266 0.094 -6.985 1.00 98.69 190 PRO A O 1
ATOM 1397 N N . GLY A 1 191 ? -8.098 -0.232 -7.575 1.00 98.62 191 GLY A N 1
ATOM 1398 C CA . GLY A 1 191 ? -7.489 0.228 -6.329 1.00 98.62 191 GLY A CA 1
ATOM 1399 C C . GLY A 1 191 ? -7.620 1.737 -6.131 1.00 98.62 191 GLY A C 1
ATOM 1400 O O . GLY A 1 191 ? -7.907 2.188 -5.025 1.00 98.62 191 GLY A O 1
ATOM 1401 N N . CYS A 1 192 ? -7.514 2.525 -7.204 1.00 98.75 192 CYS A N 1
ATOM 1402 C CA . CYS A 1 192 ? -7.766 3.965 -7.144 1.00 98.75 192 CYS A CA 1
ATOM 1403 C C . CYS A 1 192 ? -9.194 4.277 -6.674 1.00 98.75 192 CYS A C 1
ATOM 1405 O O . CYS A 1 192 ? -9.411 5.052 -5.742 1.00 98.75 192 CYS A O 1
ATOM 1407 N N . LEU A 1 193 ? -10.193 3.630 -7.281 1.00 98.62 193 LEU A N 1
ATOM 1408 C CA . LEU A 1 193 ? -11.597 3.840 -6.932 1.00 98.62 193 LEU A CA 1
ATOM 1409 C C . LEU A 1 193 ? -11.945 3.273 -5.549 1.00 98.62 193 LEU A C 1
ATOM 1411 O O . LEU A 1 193 ? -12.878 3.759 -4.909 1.00 98.62 193 LEU A O 1
ATOM 1415 N N . TRP A 1 194 ? -11.213 2.258 -5.076 1.00 98.56 194 TRP A N 1
ATOM 1416 C CA . TRP A 1 194 ? -11.443 1.637 -3.771 1.00 98.56 194 TRP A CA 1
ATOM 1417 C C . TRP A 1 194 ? -11.402 2.652 -2.629 1.00 98.56 194 TRP A C 1
ATOM 1419 O O . TRP A 1 194 ? -12.286 2.631 -1.772 1.00 98.56 194 TRP A O 1
ATOM 1429 N N . ARG A 1 195 ? -10.458 3.599 -2.646 1.00 96.56 195 ARG A N 1
ATOM 1430 C CA . ARG A 1 195 ? -10.329 4.582 -1.560 1.00 96.56 195 ARG A CA 1
ATOM 1431 C C . ARG A 1 195 ? -11.558 5.484 -1.435 1.00 96.56 195 ARG A C 1
ATOM 1433 O O . ARG A 1 195 ? -11.998 5.777 -0.333 1.00 96.56 195 ARG A O 1
ATOM 1440 N N . PHE A 1 196 ? -12.159 5.861 -2.564 1.00 97.12 196 PHE A N 1
ATOM 1441 C CA . PHE A 1 196 ? -13.340 6.725 -2.599 1.00 97.12 196 PHE A CA 1
ATOM 1442 C C . PHE A 1 196 ? -14.630 5.989 -2.228 1.00 97.12 196 PHE A C 1
ATOM 1444 O O . PHE A 1 196 ? -15.615 6.630 -1.877 1.00 97.12 196 PHE A O 1
ATOM 1451 N N . ARG A 1 197 ? -14.638 4.653 -2.313 1.00 96.19 197 ARG A N 1
ATOM 1452 C CA . ARG A 1 197 ? -15.739 3.818 -1.812 1.00 96.19 197 ARG A CA 1
ATOM 1453 C C . ARG A 1 197 ? -15.597 3.492 -0.326 1.00 96.19 197 ARG A C 1
ATOM 1455 O O . ARG A 1 197 ? -16.603 3.289 0.340 1.00 96.19 197 ARG A O 1
ATOM 1462 N N . THR A 1 198 ? -14.362 3.409 0.163 1.00 96.19 198 THR A N 1
ATOM 1463 C CA . THR A 1 198 ? -14.054 2.917 1.513 1.00 96.19 198 THR A CA 1
ATOM 1464 C C . THR A 1 198 ? -14.050 4.029 2.557 1.00 96.19 198 THR A C 1
ATOM 1466 O O . THR A 1 198 ? -14.567 3.839 3.659 1.00 96.19 198 THR A O 1
ATOM 1469 N N . PHE A 1 199 ? -13.484 5.189 2.222 1.00 95.56 199 PHE A N 1
ATOM 1470 C CA . PHE A 1 199 ? -13.327 6.303 3.153 1.00 95.56 199 PHE A CA 1
ATOM 1471 C C . PHE A 1 199 ? -14.374 7.389 2.893 1.00 95.56 199 PHE A C 1
ATOM 1473 O O . PHE A 1 199 ? -14.487 7.899 1.777 1.00 95.56 199 PHE A O 1
ATOM 1480 N N . ASP A 1 200 ? -15.116 7.781 3.931 1.00 93.31 200 ASP A N 1
ATOM 1481 C CA . ASP A 1 200 ? -16.026 8.925 3.868 1.00 93.31 200 ASP A CA 1
ATOM 1482 C C . ASP A 1 200 ? -15.215 10.227 3.832 1.00 93.31 200 ASP A C 1
ATOM 1484 O O . ASP A 1 200 ? -14.640 10.658 4.834 1.00 93.31 200 ASP A O 1
ATOM 1488 N N . SER A 1 201 ? -15.189 10.889 2.674 1.00 88.56 201 SER A N 1
ATOM 1489 C CA . SER A 1 201 ? -14.421 12.122 2.462 1.00 88.56 201 SER A CA 1
ATOM 1490 C C . SER A 1 201 ? -14.801 13.259 3.416 1.00 88.56 201 SER A C 1
ATOM 1492 O O . SER A 1 201 ? -13.975 14.131 3.687 1.00 88.56 201 SER A O 1
ATOM 1494 N N . ARG A 1 202 ? -16.012 13.243 3.992 1.00 91.94 202 ARG A N 1
ATOM 1495 C CA . ARG A 1 202 ? -16.469 14.242 4.976 1.00 91.94 202 ARG A CA 1
ATOM 1496 C C . ARG A 1 202 ? -15.811 14.067 6.345 1.00 91.94 202 ARG A C 1
ATOM 1498 O O . ARG A 1 202 ? -15.887 14.970 7.172 1.00 91.94 202 ARG A O 1
ATOM 1505 N N . LYS A 1 203 ? -15.195 12.909 6.601 1.00 91.25 203 LYS A N 1
ATOM 1506 C CA . LYS A 1 203 ? -14.521 12.579 7.863 1.00 91.25 203 LYS A CA 1
ATOM 1507 C C . LYS A 1 203 ? -13.057 13.021 7.903 1.00 91.25 203 LYS A C 1
ATOM 1509 O O . LYS A 1 203 ? -12.455 12.967 8.971 1.00 91.25 203 LYS A O 1
ATOM 1514 N N . GLY A 1 204 ? -12.504 13.490 6.782 1.00 89.69 204 GLY A N 1
ATOM 1515 C CA . GLY A 1 204 ? -11.116 13.942 6.694 1.00 89.69 204 GLY A CA 1
ATOM 1516 C C . GLY A 1 204 ? -10.093 12.807 6.826 1.00 89.69 204 GLY A C 1
ATOM 1517 O O . GLY A 1 204 ? -10.404 11.637 6.585 1.00 89.69 204 GLY A O 1
ATOM 1518 N N . LEU A 1 205 ? -8.855 13.168 7.183 1.00 90.88 205 LEU A N 1
ATOM 1519 C CA . LEU A 1 205 ? -7.762 12.216 7.398 1.00 90.88 205 LEU A CA 1
ATOM 1520 C C . LEU A 1 205 ? -8.101 11.269 8.557 1.00 90.88 205 LEU A C 1
ATOM 1522 O O . LEU A 1 205 ? -8.471 11.718 9.641 1.00 90.88 205 LEU A O 1
ATOM 1526 N N . GLN A 1 206 ? -7.964 9.965 8.322 1.00 95.38 206 GLN A N 1
ATOM 1527 C CA . GLN A 1 206 ? -8.227 8.958 9.345 1.00 95.38 206 GLN A CA 1
ATOM 1528 C C . GLN A 1 206 ? -7.017 8.791 10.266 1.00 95.38 206 GLN A C 1
ATOM 1530 O O . GLN A 1 206 ? -5.875 8.861 9.815 1.00 95.38 206 GLN A O 1
ATOM 1535 N N . THR A 1 207 ? -7.269 8.504 11.538 1.00 95.06 207 THR A N 1
ATOM 1536 C CA . THR A 1 207 ? -6.261 8.065 12.507 1.00 95.06 207 THR A CA 1
ATOM 1537 C C . THR A 1 207 ? -6.674 6.732 13.113 1.00 95.06 207 THR A C 1
ATOM 1539 O O . THR A 1 207 ? -7.866 6.472 13.325 1.00 95.06 207 THR A O 1
ATOM 1542 N N . THR A 1 208 ? -5.697 5.866 13.375 1.00 94.25 208 THR A N 1
ATOM 1543 C CA . THR A 1 208 ? -5.939 4.564 13.991 1.00 94.25 208 THR A CA 1
ATOM 1544 C C . THR A 1 208 ? -6.469 4.750 15.408 1.00 94.25 208 THR A C 1
ATOM 1546 O O . THR A 1 208 ? -5.873 5.444 16.227 1.00 94.25 208 THR A O 1
ATOM 1549 N N . GLN A 1 209 ? -7.608 4.131 15.702 1.00 94.31 209 GLN A N 1
ATOM 1550 C CA . GLN A 1 209 ? -8.083 3.931 17.070 1.00 94.31 209 GLN A CA 1
ATOM 1551 C C . GLN A 1 209 ? -7.390 2.725 17.703 1.00 94.31 209 GLN A C 1
ATOM 1553 O O . GLN A 1 209 ? -7.053 2.741 18.884 1.00 94.31 209 GLN A O 1
ATOM 1558 N N . SER A 1 210 ? -7.174 1.683 16.905 1.00 92.25 210 SER A N 1
ATOM 1559 C CA . SER A 1 210 ? -6.396 0.510 17.273 1.00 92.25 210 SER A CA 1
ATOM 1560 C C . SER A 1 210 ? -5.562 0.060 16.087 1.00 92.25 210 SER A C 1
ATOM 1562 O O . SER A 1 210 ? -6.040 0.096 14.951 1.00 92.25 210 SER A O 1
ATOM 1564 N N . ALA A 1 211 ? -4.359 -0.425 16.367 1.00 92.88 211 ALA A N 1
ATOM 1565 C CA . ALA A 1 211 ? -3.550 -1.193 15.437 1.00 92.88 211 ALA A CA 1
ATOM 1566 C C . ALA A 1 211 ? -3.018 -2.423 16.180 1.00 92.88 211 ALA A C 1
ATOM 1568 O O . ALA A 1 211 ? -2.119 -2.315 17.012 1.00 92.88 211 ALA A O 1
ATOM 1569 N N . GLU A 1 212 ? -3.634 -3.570 15.910 1.00 91.75 212 GLU A N 1
ATOM 1570 C CA . GLU A 1 212 ? -3.348 -4.841 16.577 1.00 91.75 212 GLU A CA 1
ATOM 1571 C C . GLU A 1 212 ? -2.640 -5.776 15.604 1.00 91.75 212 GLU A C 1
ATOM 1573 O O . GLU A 1 212 ? -3.136 -6.003 14.498 1.00 91.75 212 GLU A O 1
ATOM 1578 N N . ARG A 1 213 ? -1.497 -6.336 16.005 1.00 92.50 213 ARG A N 1
ATOM 1579 C CA . ARG A 1 213 ? -0.815 -7.353 15.203 1.00 92.50 213 ARG A CA 1
ATOM 1580 C C . ARG A 1 213 ? -1.617 -8.656 15.192 1.00 92.50 213 ARG A C 1
ATOM 1582 O O . ARG A 1 213 ? -1.913 -9.219 16.241 1.00 92.50 213 ARG A O 1
ATOM 1589 N N . VAL A 1 214 ? -1.916 -9.152 13.996 1.00 93.75 214 VAL A N 1
ATOM 1590 C CA . VAL A 1 214 ? -2.739 -10.346 13.757 1.00 93.75 214 VAL A CA 1
ATOM 1591 C C . VAL A 1 214 ? -2.048 -11.280 12.774 1.00 93.75 214 VAL A C 1
ATOM 1593 O O . VAL A 1 214 ? -1.169 -10.861 12.016 1.00 93.75 214 VAL A O 1
ATOM 1596 N N . LYS A 1 215 ? -2.474 -12.541 12.757 1.00 95.06 215 LYS A N 1
ATOM 1597 C CA . LYS A 1 215 ? -2.054 -13.500 11.740 1.00 95.06 215 LYS A CA 1
ATOM 1598 C C . LYS A 1 215 ? -2.464 -13.013 10.357 1.00 95.06 215 LYS A C 1
ATOM 1600 O O . LYS A 1 215 ? -3.592 -12.551 10.153 1.00 95.06 215 LYS A O 1
ATOM 1605 N N . CYS A 1 216 ? -1.552 -13.110 9.400 1.00 96.56 216 CYS A N 1
ATOM 1606 C CA . CYS A 1 216 ? -1.811 -12.640 8.058 1.00 96.56 216 CYS A CA 1
ATOM 1607 C C . CYS A 1 216 ? -2.860 -13.504 7.337 1.00 96.56 216 CYS A C 1
ATOM 1609 O O . CYS A 1 216 ? -2.666 -14.711 7.162 1.00 96.56 216 CYS A O 1
ATOM 1611 N N . PRO A 1 217 ? -3.960 -12.908 6.838 1.00 96.31 217 PRO A N 1
ATOM 1612 C CA . PRO A 1 217 ? -4.955 -13.656 6.088 1.00 96.31 217 PRO A CA 1
ATOM 1613 C C . PRO A 1 217 ? -4.385 -14.122 4.746 1.00 96.31 217 PRO A C 1
ATOM 1615 O O . PRO A 1 217 ? -3.634 -13.405 4.077 1.00 96.31 217 PRO A O 1
ATOM 1618 N N . ALA A 1 218 ? -4.827 -15.301 4.300 1.00 95.38 218 ALA A N 1
ATOM 1619 C CA . ALA A 1 218 ? -4.432 -15.875 3.015 1.00 95.38 218 ALA A CA 1
ATOM 1620 C C . ALA A 1 218 ? -4.723 -14.939 1.828 1.00 95.38 218 ALA A C 1
ATOM 1622 O O . ALA A 1 218 ? -3.989 -14.949 0.841 1.00 95.38 218 ALA A O 1
ATOM 1623 N N . ALA A 1 219 ? -5.755 -14.096 1.943 1.00 95.62 219 ALA A N 1
ATOM 1624 C CA . ALA A 1 219 ? -6.096 -13.074 0.959 1.00 95.62 219 ALA A CA 1
ATOM 1625 C C . ALA A 1 219 ? -4.945 -12.086 0.675 1.00 95.62 219 ALA A C 1
ATOM 1627 O O . ALA A 1 219 ? -4.849 -11.599 -0.445 1.00 95.62 219 ALA A O 1
ATOM 1628 N N . LEU A 1 220 ? -4.059 -11.817 1.643 1.00 98.12 220 LEU A N 1
ATOM 1629 C CA . LEU A 1 220 ? -2.877 -10.964 1.456 1.00 98.12 220 LEU A CA 1
ATOM 1630 C C . LEU A 1 220 ? -1.626 -11.792 1.140 1.00 98.12 220 LEU A C 1
ATOM 1632 O O . LEU A 1 220 ? -0.897 -11.479 0.200 1.00 98.12 220 LEU A O 1
ATOM 1636 N N . THR A 1 221 ? -1.397 -12.894 1.858 1.00 97.81 221 THR A N 1
ATOM 1637 C CA . THR A 1 221 ? -0.156 -13.677 1.711 1.00 97.81 221 THR A CA 1
ATOM 1638 C C . THR A 1 221 ? -0.076 -14.454 0.400 1.00 97.81 221 THR A C 1
ATOM 1640 O O . THR A 1 221 ? 1.013 -14.595 -0.150 1.00 97.81 221 THR A O 1
ATOM 1643 N N . LYS A 1 222 ? -1.207 -14.894 -0.174 1.00 97.50 222 LYS A N 1
ATOM 1644 C CA . LYS A 1 222 ? -1.240 -15.483 -1.530 1.00 97.50 222 LYS A CA 1
ATOM 1645 C C . LYS A 1 222 ? -0.859 -14.458 -2.611 1.00 97.50 222 LYS A C 1
ATOM 1647 O O . LYS A 1 222 ? -0.358 -14.838 -3.671 1.00 97.50 222 LYS A O 1
ATOM 1652 N N . ILE A 1 223 ? -1.103 -13.170 -2.357 1.00 98.38 223 ILE A N 1
ATOM 1653 C CA . ILE A 1 223 ? -0.762 -12.076 -3.271 1.00 98.38 223 ILE A CA 1
ATOM 1654 C C . ILE A 1 223 ? 0.718 -11.711 -3.120 1.00 98.38 223 ILE A C 1
ATOM 1656 O O . ILE A 1 223 ? 1.428 -11.688 -4.126 1.00 98.38 223 ILE A O 1
ATOM 1660 N N . SER A 1 224 ? 1.181 -11.453 -1.890 1.00 98.44 224 SER A N 1
ATOM 1661 C CA . SER A 1 224 ? 2.550 -10.992 -1.615 1.00 98.44 224 SER A CA 1
ATOM 1662 C C . SER A 1 224 ? 3.606 -12.087 -1.688 1.00 98.44 224 SER A C 1
ATOM 1664 O O . SER A 1 224 ? 4.757 -11.796 -1.998 1.00 98.44 224 SER A O 1
ATOM 1666 N N . GLY A 1 225 ? 3.234 -13.334 -1.393 1.00 98.00 225 GLY A N 1
ATOM 1667 C CA . GLY A 1 225 ? 4.170 -14.444 -1.212 1.00 98.00 225 GLY A CA 1
ATOM 1668 C C . GLY A 1 225 ? 4.976 -14.369 0.090 1.00 98.00 225 GLY A C 1
ATOM 1669 O O . GLY A 1 225 ? 5.774 -15.264 0.357 1.00 98.00 225 GLY A O 1
ATOM 1670 N N . CYS A 1 226 ? 4.765 -13.334 0.910 1.00 98.00 226 CYS A N 1
ATOM 1671 C CA . CYS A 1 226 ? 5.550 -13.097 2.112 1.00 98.00 226 CYS A CA 1
ATOM 1672 C C . CYS A 1 226 ? 4.771 -13.501 3.364 1.00 98.00 226 CYS A C 1
ATOM 1674 O O . CYS A 1 226 ? 3.722 -12.927 3.661 1.00 98.00 226 CYS A O 1
ATOM 1676 N N . VAL A 1 227 ? 5.299 -14.468 4.113 1.00 97.75 227 VAL A N 1
ATOM 1677 C CA . VAL A 1 227 ? 4.734 -14.933 5.386 1.00 97.75 227 VAL A CA 1
ATOM 1678 C C . VAL A 1 227 ? 5.839 -14.948 6.423 1.00 97.75 227 VAL A C 1
ATOM 1680 O O . VAL A 1 227 ? 6.906 -15.518 6.193 1.00 97.75 227 VAL A O 1
ATOM 1683 N N . ARG A 1 228 ? 5.601 -14.315 7.570 1.00 96.44 228 ARG A N 1
ATOM 1684 C CA . ARG A 1 228 ? 6.572 -14.318 8.663 1.00 96.44 228 ARG A CA 1
ATOM 1685 C C . ARG A 1 228 ? 6.645 -15.683 9.333 1.00 96.44 228 ARG A C 1
ATOM 1687 O O . ARG A 1 228 ? 5.639 -16.373 9.472 1.00 96.44 228 ARG A O 1
ATOM 1694 N N . HIS A 1 229 ? 7.827 -16.049 9.819 1.00 95.31 229 HIS A N 1
ATOM 1695 C CA . HIS A 1 229 ? 7.997 -17.293 10.574 1.00 95.31 229 HIS A CA 1
ATOM 1696 C C . HIS A 1 229 ? 7.168 -17.317 11.862 1.00 95.31 229 HIS A C 1
ATOM 1698 O O . HIS A 1 229 ? 6.734 -18.385 12.277 1.00 95.31 229 HIS A O 1
ATOM 1704 N N . ASP A 1 230 ? 6.918 -16.155 12.469 1.00 93.31 230 ASP A N 1
ATOM 1705 C CA . ASP A 1 230 ? 6.128 -16.011 13.695 1.00 93.31 230 ASP A CA 1
ATOM 1706 C C . ASP A 1 230 ? 4.609 -15.914 13.464 1.00 93.31 230 ASP A C 1
ATOM 1708 O O . ASP A 1 230 ? 3.850 -15.935 14.429 1.00 93.31 230 ASP A O 1
ATOM 1712 N N . ASP A 1 231 ? 4.146 -15.866 12.210 1.00 94.31 231 ASP A N 1
ATOM 1713 C CA . ASP A 1 231 ? 2.742 -15.595 11.867 1.00 94.31 231 ASP A CA 1
ATOM 1714 C C . ASP A 1 231 ? 1.778 -16.657 12.425 1.00 94.31 231 ASP A C 1
ATOM 1716 O O . ASP A 1 231 ? 0.672 -16.353 12.864 1.00 94.31 231 ASP A O 1
ATOM 1720 N N . HIS A 1 232 ? 2.233 -17.911 12.497 1.00 92.50 232 HIS A N 1
ATOM 1721 C CA . HIS A 1 232 ? 1.466 -19.038 13.035 1.00 92.50 232 HIS A CA 1
ATOM 1722 C C . HIS A 1 232 ? 1.198 -18.954 14.548 1.00 92.50 232 HIS A C 1
ATOM 1724 O O . HIS A 1 232 ? 0.370 -19.710 15.053 1.00 92.50 232 HIS A O 1
ATOM 1730 N N . MET A 1 233 ? 1.898 -18.073 15.269 1.00 92.62 233 MET A N 1
ATOM 1731 C CA . MET A 1 233 ? 1.706 -17.859 16.706 1.00 92.62 233 MET A CA 1
ATOM 1732 C C . MET A 1 233 ? 0.634 -16.804 17.009 1.00 92.62 233 MET A C 1
ATOM 1734 O O . MET A 1 233 ? 0.246 -16.646 18.166 1.00 92.62 233 MET A O 1
ATOM 1738 N N . LEU A 1 234 ? 0.181 -16.061 15.996 1.00 91.75 234 LEU A N 1
ATOM 1739 C CA . LEU A 1 234 ? -0.775 -14.969 16.148 1.00 91.75 234 LEU A CA 1
ATOM 1740 C C . LEU A 1 234 ? -2.216 -15.458 15.969 1.00 91.75 234 LEU A C 1
ATOM 1742 O O . LEU A 1 234 ? -2.487 -16.434 15.266 1.00 91.75 234 LEU A O 1
ATOM 1746 N N . ALA A 1 235 ? -3.154 -14.745 16.591 1.00 91.69 235 ALA A N 1
ATOM 1747 C CA . ALA A 1 235 ? -4.578 -14.971 16.381 1.00 91.69 235 ALA A CA 1
ATOM 1748 C C . ALA A 1 235 ? -5.025 -14.424 15.014 1.00 91.69 235 ALA A C 1
ATOM 1750 O O . ALA A 1 235 ? -4.525 -13.396 14.551 1.00 91.69 235 ALA A O 1
ATOM 1751 N N . ASP A 1 236 ? -5.986 -15.101 14.380 1.00 91.00 236 ASP A N 1
ATOM 1752 C CA . ASP A 1 236 ? -6.662 -14.574 13.193 1.00 91.00 236 ASP A CA 1
ATOM 1753 C C . ASP A 1 236 ? -7.480 -13.319 13.572 1.00 91.00 236 ASP A C 1
ATOM 1755 O O . ASP A 1 236 ? -8.057 -13.246 14.661 1.00 91.00 236 ASP A O 1
ATOM 1759 N N . ALA A 1 237 ? -7.577 -12.338 12.670 1.00 85.56 237 ALA A N 1
ATOM 1760 C CA . ALA A 1 237 ? -8.514 -11.229 12.854 1.00 85.56 237 ALA A CA 1
ATOM 1761 C C . ALA A 1 237 ? -9.961 -11.741 12.716 1.00 85.56 237 ALA A C 1
ATOM 1763 O O . ALA A 1 237 ? -10.262 -12.417 11.731 1.00 85.56 237 ALA A O 1
ATOM 1764 N N . PRO A 1 238 ? -10.881 -11.409 13.640 1.00 81.81 238 PRO A N 1
ATOM 1765 C CA . PRO A 1 238 ? -12.208 -12.024 13.671 1.00 81.81 238 PRO A CA 1
ATOM 1766 C C . PRO A 1 238 ? -13.060 -11.693 12.439 1.00 81.81 238 PRO A C 1
ATOM 1768 O O . PRO A 1 238 ? -13.916 -12.482 12.050 1.00 81.81 238 PRO A O 1
ATOM 1771 N N . GLU A 1 239 ? -12.824 -10.544 11.805 1.00 82.62 239 GLU A N 1
ATOM 1772 C CA . GLU A 1 239 ? -13.505 -10.139 10.574 1.00 82.62 239 GLU A CA 1
ATOM 1773 C C . GLU A 1 239 ? -12.788 -10.614 9.302 1.00 82.62 239 GLU A C 1
ATOM 1775 O O . GLU A 1 239 ? -13.350 -10.513 8.207 1.00 82.62 239 GLU A O 1
ATOM 1780 N N . ALA A 1 240 ? -11.557 -11.128 9.416 1.00 74.56 240 ALA A N 1
ATOM 1781 C CA . ALA A 1 240 ? -10.843 -11.658 8.268 1.00 74.56 240 ALA A CA 1
ATOM 1782 C C . ALA A 1 240 ? -11.479 -12.984 7.846 1.00 74.56 240 ALA A C 1
ATOM 1784 O O . ALA A 1 240 ? -11.371 -14.004 8.525 1.00 74.56 240 ALA A O 1
ATOM 1785 N N . LEU A 1 241 ? -12.168 -12.967 6.707 1.00 60.94 241 LEU A N 1
ATOM 1786 C CA . LEU A 1 241 ? -12.747 -14.176 6.142 1.00 60.94 241 LEU A CA 1
ATOM 1787 C C . LEU A 1 241 ? -11.618 -15.154 5.789 1.00 60.94 241 LEU A C 1
ATOM 1789 O O . LEU A 1 241 ? -10.638 -14.783 5.138 1.00 60.94 241 LEU A O 1
ATOM 1793 N N . GLN A 1 242 ? -11.774 -16.414 6.196 1.00 54.31 242 GLN A N 1
ATOM 1794 C CA . GLN A 1 242 ? -10.927 -17.508 5.726 1.00 54.31 242 GLN A CA 1
ATOM 1795 C C . GLN A 1 242 ? -11.311 -17.826 4.272 1.00 54.31 242 GLN A C 1
ATOM 1797 O O . GLN A 1 242 ? -12.151 -18.689 4.029 1.00 54.31 242 GLN A O 1
ATOM 1802 N N . VAL A 1 243 ? -10.764 -17.068 3.312 1.00 50.25 243 VAL A N 1
ATOM 1803 C CA . VAL A 1 243 ? -10.991 -17.256 1.861 1.00 50.25 243 VAL A CA 1
ATOM 1804 C C . VAL A 1 243 ? -9.800 -17.930 1.172 1.00 50.25 243 VAL A C 1
ATOM 1806 O O . VAL A 1 243 ? -8.624 -17.540 1.391 1.00 50.25 243 VAL A O 1
#

Organism: NCBI:txid157183

pLDDT: mean 89.79, std 14.76, range [40.22, 98.88]

Secondary structure (DSSP, 8-state):
-------------------PPPBPPP-EEEEE---BPPGGGSTTSSSBSSPPP-B-TTS-SB-S-TTSPBGGGTSSBB--GGGS-EEETTEEEEEEEE--TT--SS-TTTT-EEEEEESSSTT-EEEEEEEEE-TTPPTT-EEEE-TTSB-TT---HHHHH---TT-SSBTBTB--SGGGGGGS-GGGHHHHHHHHHHS-GGG-SEEEEEEEEEBPPHHHHHHH---BTTGGGSPBPTTS---

Radius of gyration: 20.75 Å; chains: 1; bounding box: 36×71×69 Å

Sequence (243 aa):
MTSLLISLLLPFLLLAATVAGEWLPSGPLTMYWDCCKPSAAWPNAAPVSAPAHSCARDGLTRLSDHNAQSICGGGPAYTCTNYQPFSIGNVGYVFSARANNGNMNPPDYLCGCYRLTTHQQPGLVLITQVLNEGGSLSDGQFDLQVPGGGVGDFNGCVSEYNSPPDGWGQRNGGIKAASECTQLPASLHPGCLWRFRTFDSRKGLQTTQSAERVKCPAALTKISGCVRHDDHMLADAPEALQV